Protein 3LQH (pdb70)

Radius of gyration: 19.71 Å; Cα contacts (8 Å, |Δi|>4): 187; chains: 1; bounding box: 66×24×34 Å

Solvent-accessible surface area: 10568 Å² total; per-residue (Å²): 90,52,106,0,36,62,47,105,131,52,27,77,144,56,92,205,126,33,67,24,4,75,0,63,141,51,93,116,98,0,28,6,188,45,32,121,31,63,108,35,34,22,60,6,7,49,78,83,68,130,52,0,49,6,6,1,84,121,33,22,97,175,150,86,5,71,6,67,98,23,2,80,133,31,5,56,102,15,0,102,79,0,2,58,29,0,24,113,29,208,80,4,20,156,40,5,54,145,218,132,14,107,22,0,32,11,0,68,131,46,10,78,129,42,79,1,107,33,0,91,59,0,1,21,7,0,0,76,11,2,10,56,17,42,91,91,35,44,57,125,93,117,53,111,121,21,6,73,138,5,63,50,51,0,25,136,26,1,75,178,21,3,75,66,28,65,3,147,171,16,200,55,33,159

Secondary structure (DSSP, 8-state):
--B-TTT--B-TT--TT--EEE-TTT--EEEGGGSS--HHHHHHHHHSHHHH----TTT--SSS-HHHHHHHHHHHHHHHHHHHHHHT-HHHHHHHT-----SHHHHHHHHHTT----HHHHHHHHHHHHHHHHHHS---HHHHHHHHHHHHHHHHHHHHH-TTS-GGG-TT--

InterPro domains:
  IPR001214 SET domain [PF00856] (3840-3945)
  IPR001214 SET domain [PS50280] (3829-3945)
  IPR001214 SET domain [SM00317] (3829-3951)
  IPR001487 Bromodomain [PS50014] (1703-1748)
  IPR001487 Bromodomain [SM00297] (1633-1767)
  IPR001965 Zinc finger, PHD-type [SM00249] (1433-1480)
  IPR001965 Zinc finger, PHD-type [SM00249] (1481-1531)
  IPR001965 Zinc finger, PHD-type [SM00249] (1568-1625)
  IPR001965 Zinc finger, PHD-type [SM00249] (1932-1978)
  IPR002857 Zinc finger, CXXC-type [PF02008] (1148-1194)
  IPR002857 Zinc finger, CXXC-type [PS51058] (1147-1195)
  IPR003616 Post-SET domain [PS50868] (3953-3969)
  IPR003616 Post-SET domain [SM00508] (3953-3969)
  IPR003888 FY-rich, N-terminal [PF05964] (2019-2074)
  IPR003888 FY-rich, N-terminal [PS51542] (2018-2074)
  IPR003888 FY-rich, N-terminal [SM00541] (20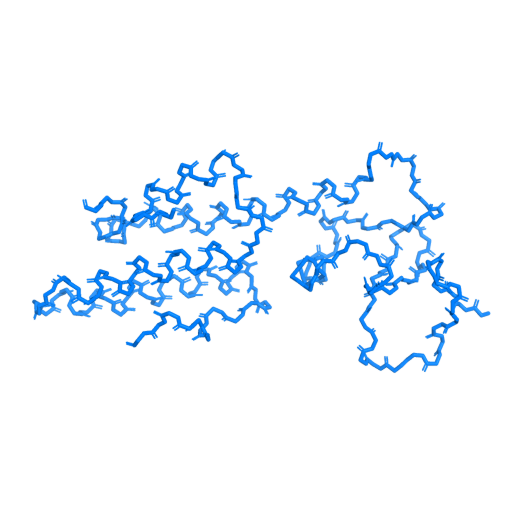30-2073)
  IPR003889 FY-rich, C-terminal [PF05965] (3669-3748)
  IPR003889 FY-rich, C-terminal [PS51543] (3666-3747)
  IPR003889 FY-rich, C-terminal [SM00542] (3668-3753)
  IPR011011 Zinc finger, FYVE/PHD-type [SSF57903] (1467-1537)

Nearest PDB structures (foldseek):
  3lqh-assembly1_A  TM=1.006E+00  e=1.816E-29  Homo sapiens
  3lqi-assembly1_A  TM=9.315E-01  e=4.339E-25  Homo sapiens
  3lqj-assembly2_B  TM=9.263E-01  e=2.824E-24  Homo sapiens
  2rfj-assembly3_C  TM=7.744E-01  e=9.717E-02  Homo sapiens
  8r6n-assembly1_A  TM=5.572E-01  e=1.781E-01  Nakaseomyces glabratus

Structure (mmCIF, N/CA/C/O backbone):
data_3LQH
#
_entry.id   3LQH
#
_cell.length_a   63.219
_cell.length_b   71.879
_cell.length_c   93.867
_cell.angle_alpha   90.00
_cell.angle_beta   90.00
_cell.angle_gamma   90.00
#
_symmetry.space_group_name_H-M   'I 2 2 2'
#
loop_
_entity.id
_entity.type
_entity.pdbx_description
1 polymer 'Histone-lysine N-methyltransferase MLL'
2 non-polymer 'ZINC ION'
3 water water
#
loop_
_atom_site.group_PDB
_atom_site.id
_atom_site.type_symbol
_atom_site.label_atom_id
_atom_site.label_alt_id
_atom_site.label_comp_id
_atom_site.label_asym_id
_atom_site.label_entity_id
_atom_site.label_seq_id
_atom_site.pdbx_PDB_ins_code
_atom_site.Cartn_x
_atom_site.Cartn_y
_atom_site.Cartn_z
_atom_site.occupancy
_atom_site.B_iso_or_equiv
_atom_site.auth_seq_id
_atom_site.auth_comp_id
_atom_site.auth_asym_id
_atom_site.auth_atom_id
_atom_site.pdbx_PDB_model_num
ATOM 1 N N . GLY A 1 2 ? 54.681 27.201 27.842 1.00 35.82 1566 GLY A N 1
ATOM 2 C CA . GLY A 1 2 ? 53.374 27.888 28.041 1.00 35.24 1566 GLY A CA 1
ATOM 3 C C . GLY A 1 2 ? 52.496 27.867 26.803 1.00 34.38 1566 GLY A C 1
ATOM 4 O O . GLY A 1 2 ? 52.944 28.178 25.700 1.00 38.19 1566 GLY A O 1
ATOM 5 N N . ASN A 1 3 ? 51.236 27.493 26.992 1.00 26.81 1567 ASN A N 1
ATOM 6 C CA . ASN A 1 3 ? 50.271 27.431 25.903 1.00 22.75 1567 ASN A CA 1
ATOM 7 C C . ASN A 1 3 ? 49.431 28.708 25.915 1.00 20.28 1567 ASN A C 1
ATOM 8 O O . ASN A 1 3 ? 48.717 28.985 26.881 1.00 18.83 1567 ASN A O 1
ATOM 13 N N . PHE A 1 4 ? 49.521 29.476 24.832 1.00 17.84 1568 PHE A N 1
ATOM 14 C CA . PHE A 1 4 ? 48.812 30.748 24.709 1.00 17.06 1568 PHE A CA 1
ATOM 15 C C . PHE A 1 4 ? 47.779 30.782 23.587 1.00 14.39 1568 PHE A C 1
ATOM 16 O O . PHE A 1 4 ? 47.998 30.224 22.511 1.00 15.99 1568 PHE A O 1
ATOM 24 N N . CYS A 1 5 ? 46.654 31.444 23.841 1.00 11.99 1569 CYS A N 1
ATOM 25 C CA . CYS A 1 5 ? 45.627 31.596 22.814 1.00 12.39 1569 CYS A CA 1
ATOM 26 C C . CYS A 1 5 ? 46.207 32.605 21.822 1.00 13.91 1569 CYS A C 1
ATOM 27 O O . CYS A 1 5 ? 46.592 33.712 22.203 1.00 14.10 1569 CYS A O 1
ATOM 30 N N . PRO A 1 6 ? 46.272 32.243 20.535 1.00 16.71 1570 PRO A N 1
ATOM 31 C CA . PRO A 1 6 ? 46.825 33.156 19.529 1.00 19.72 1570 PRO A CA 1
ATOM 32 C C . PRO A 1 6 ? 46.028 34.424 19.227 1.00 20.61 1570 PRO A C 1
ATOM 33 O O . PRO A 1 6 ? 46.533 35.328 18.561 1.00 20.51 1570 PRO A O 1
ATOM 37 N N . LEU A 1 7 ? 44.835 34.550 19.753 1.00 19.36 1571 LEU A N 1
ATOM 38 C CA . LEU A 1 7 ? 44.057 35.657 19.523 1.00 17.22 1571 LEU A CA 1
ATOM 39 C C . LEU A 1 7 ? 43.910 36.663 20.611 1.00 19.61 1571 LEU A C 1
ATOM 40 O O . LEU A 1 7 ? 43.222 37.566 20.456 1.00 19.62 1571 LEU A O 1
ATOM 45 N N . CYS A 1 8 ? 44.547 36.450 21.697 1.00 17.12 1572 CYS A N 1
ATOM 46 C CA . CYS A 1 8 ? 44.561 37.402 22.804 1.00 17.85 1572 CYS A CA 1
ATOM 47 C C . CYS A 1 8 ? 45.931 37.374 23.479 1.00 18.05 1572 CYS A C 1
ATOM 48 O O . CYS A 1 8 ? 46.233 38.205 24.340 1.00 18.96 1572 CYS A O 1
ATOM 51 N N . ASP A 1 9 ? 46.711 36.439 23.055 1.00 15.98 1573 ASP A N 1
ATOM 52 C CA . ASP A 1 9 ? 47.992 36.211 23.587 1.00 16.42 1573 ASP A CA 1
ATOM 53 C C . ASP A 1 9 ? 48.095 35.897 25.054 1.00 17.55 1573 ASP A C 1
ATOM 54 O O . ASP A 1 9 ? 49.060 36.154 25.623 1.00 18.73 1573 ASP A O 1
ATOM 59 N N . LYS A 1 10 ? 47.035 35.446 25.624 1.00 20.02 1574 LYS A N 1
ATOM 60 C CA . LYS A 1 10 ? 46.970 35.112 27.039 1.00 20.39 1574 LYS A CA 1
ATOM 61 C C . LYS A 1 10 ? 47.181 33.616 27.228 1.00 20.27 1574 LYS A C 1
ATOM 62 O O . LYS A 1 10 ? 46.659 32.806 26.465 1.00 15.14 1574 LYS A O 1
ATOM 68 N N . CYS A 1 11 ? 47.960 33.259 28.243 1.00 21.14 1575 CYS A N 1
ATOM 69 C CA . CYS A 1 11 ? 48.233 31.862 28.555 1.00 21.34 1575 CYS A CA 1
ATOM 70 C C . CYS A 1 11 ? 46.949 31.256 29.110 1.00 20.78 1575 CYS A C 1
ATOM 71 O O . CYS A 1 11 ? 46.281 31.870 29.942 1.00 22.46 1575 CYS A O 1
ATOM 74 N N . TYR A 1 12 ? 46.595 30.062 28.647 1.00 17.32 1576 TYR A N 1
ATOM 75 C CA . TYR A 1 12 ? 45.379 29.421 29.122 1.00 17.74 1576 TYR A CA 1
ATOM 76 C C . TYR A 1 12 ? 45.624 28.191 29.996 1.00 19.14 1576 TYR A C 1
ATOM 77 O O . TYR A 1 12 ? 44.689 27.458 30.315 1.00 19.41 1576 TYR A O 1
ATOM 86 N N . ASP A 1 13 ? 46.876 27.982 30.399 1.00 23.43 1577 ASP A N 1
ATOM 87 C CA . ASP A 1 13 ? 47.226 26.841 31.244 1.00 25.98 1577 ASP A CA 1
ATOM 88 C C . ASP A 1 13 ? 46.430 26.833 32.545 1.00 26.35 1577 ASP A C 1
ATOM 89 O O . ASP A 1 13 ? 46.044 25.771 33.036 1.00 28.33 1577 ASP A O 1
ATOM 94 N N . ASP A 1 14 ? 46.194 28.017 33.102 1.00 27.13 1578 ASP A N 1
ATOM 95 C CA . ASP A 1 14 ? 45.452 28.138 34.353 1.00 27.30 1578 ASP A CA 1
ATOM 96 C C . ASP A 1 14 ? 43.972 28.439 34.161 1.00 27.19 1578 ASP A C 1
ATOM 97 O O . ASP A 1 14 ? 43.270 28.766 35.120 1.00 31.28 1578 ASP A O 1
ATOM 102 N N . ASP A 1 15 ? 43.497 28.335 32.924 1.00 25.94 1579 ASP A N 1
ATOM 103 C CA . ASP A 1 15 ? 42.092 28.586 32.638 1.00 25.50 1579 ASP A CA 1
ATOM 104 C C . ASP A 1 15 ? 41.225 27.538 33.314 1.00 25.27 1579 ASP A C 1
ATOM 105 O O . ASP A 1 15 ? 41.502 26.341 33.231 1.00 26.58 1579 ASP A O 1
ATOM 110 N N . ASP A 1 16 ? 40.175 27.995 33.984 1.00 24.55 1580 ASP A N 1
ATOM 111 C CA . ASP A 1 16 ? 39.272 27.084 34.666 1.00 24.56 1580 ASP A CA 1
ATOM 112 C C . ASP A 1 16 ? 38.355 26.388 33.665 1.00 24.01 1580 ASP A C 1
ATOM 113 O O . ASP A 1 16 ? 38.325 26.733 32.482 1.00 23.22 1580 ASP A O 1
ATOM 118 N N . TYR A 1 17 ? 37.619 25.399 34.156 1.00 20.33 1581 TYR A N 1
ATOM 119 C CA . TYR A 1 17 ? 36.690 24.619 33.344 1.00 20.37 1581 TYR A CA 1
ATOM 120 C C . TYR A 1 17 ? 35.713 25.468 32.526 1.00 20.37 1581 TYR A C 1
ATOM 121 O O . TYR A 1 17 ? 35.398 25.134 31.382 1.00 20.41 1581 TYR A O 1
ATOM 130 N N . GLU A 1 18 ? 35.223 26.549 33.127 1.00 22.27 1582 GLU A N 1
ATOM 131 C CA . GLU A 1 18 ? 34.260 27.441 32.481 1.00 22.75 1582 GLU A CA 1
ATOM 132 C C . GLU A 1 18 ? 34.758 28.143 31.218 1.00 22.60 1582 GLU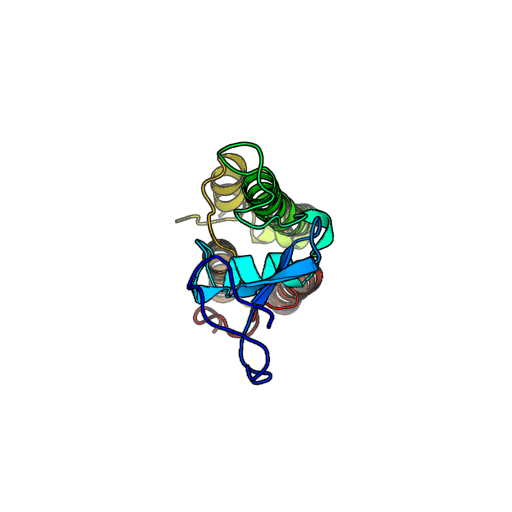 A C 1
ATOM 133 O O . GLU A 1 18 ? 33.959 28.683 30.449 1.00 22.01 1582 GLU A O 1
ATOM 139 N N . SER A 1 19 ? 36.068 28.149 31.004 1.00 21.77 1583 SER A N 1
ATOM 140 C CA . SER A 1 19 ? 36.632 28.809 29.832 1.00 20.89 1583 SER A CA 1
ATOM 141 C C . SER A 1 19 ? 36.338 28.029 28.551 1.00 20.18 1583 SER A C 1
ATOM 142 O O . SER A 1 19 ? 36.978 27.018 28.272 1.00 22.26 1583 SER A O 1
ATOM 145 N N . LYS A 1 20 ? 35.369 28.498 27.772 1.00 22.32 1584 LYS A N 1
ATOM 146 C CA . LYS A 1 20 ? 35.024 27.819 26.528 1.00 22.10 1584 LYS A CA 1
ATOM 147 C C . LYS A 1 20 ? 36.050 28.097 25.433 1.00 21.57 1584 LYS A C 1
ATOM 148 O O . LYS A 1 20 ? 36.344 29.250 25.104 1.00 14.16 1584 LYS A O 1
ATOM 154 N N . MET A 1 21 ? 36.602 27.022 24.883 1.00 13.16 1585 MET A N 1
ATOM 155 C CA . MET A 1 21 ? 37.613 27.124 23.836 1.00 11.92 1585 MET A CA 1
ATOM 156 C C . MET A 1 21 ? 37.393 26.039 22.788 1.00 10.54 1585 MET A C 1
ATOM 157 O O . MET A 1 21 ? 36.607 25.115 22.993 1.00 10.85 1585 MET A O 1
ATOM 162 N N . MET A 1 22 ? 38.072 26.174 21.656 1.00 12.08 1586 MET A N 1
ATOM 163 C CA . MET A 1 22 ? 38.005 25.176 20.597 1.00 10.80 1586 MET A CA 1
ATOM 164 C C . MET A 1 22 ? 39.437 24.886 20.181 1.00 12.05 1586 MET A C 1
ATOM 165 O O . MET A 1 22 ? 40.298 25.775 20.203 1.00 11.82 1586 MET A O 1
ATOM 170 N N . GLN A 1 23 ? 39.688 23.639 19.809 1.00 9.05 1587 GLN A N 1
ATOM 171 C CA . GLN A 1 23 ? 41.022 23.208 19.427 1.00 9.09 1587 GLN A CA 1
ATOM 172 C C . GLN A 1 23 ? 41.287 23.212 17.925 1.00 9.75 1587 GLN A C 1
ATOM 173 O O . GLN A 1 23 ? 40.446 22.805 17.122 1.00 9.82 1587 GLN A O 1
ATOM 179 N N . CYS A 1 24 ? 42.469 23.685 17.554 1.00 10.65 1588 CYS A N 1
ATOM 180 C CA . CYS A 1 24 ? 42.874 23.704 16.155 1.00 11.26 1588 CYS A CA 1
ATOM 181 C C . CYS A 1 24 ? 43.260 22.275 15.788 1.00 12.85 1588 CYS A C 1
ATOM 182 O O . CYS A 1 24 ? 44.093 21.662 16.461 1.00 13.98 1588 CYS A O 1
ATOM 185 N N . GLY A 1 25 ? 42.659 21.756 14.721 1.00 15.44 1589 GLY A N 1
ATOM 186 C CA . GLY A 1 25 ? 42.939 20.397 14.296 1.00 17.06 1589 GLY A CA 1
ATOM 187 C C . GLY A 1 25 ? 44.300 20.179 13.665 1.00 20.03 1589 GLY A C 1
ATOM 188 O O . GLY A 1 25 ? 44.732 19.039 13.499 1.00 20.88 1589 GLY A O 1
ATOM 189 N N . LYS A 1 26 ? 44.987 21.259 13.312 1.00 18.66 1590 LYS A N 1
ATOM 190 C CA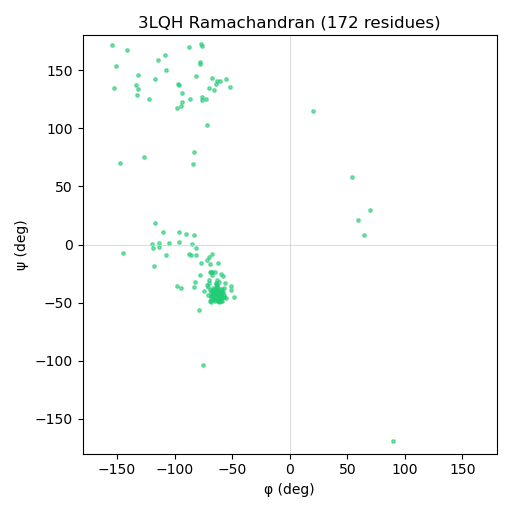 . LYS A 1 26 ? 46.297 21.121 12.699 1.00 19.00 1590 LYS A CA 1
ATOM 191 C C . LYS A 1 26 ? 47.458 21.197 13.685 1.00 18.47 1590 LYS A C 1
ATOM 192 O O . LYS A 1 26 ? 48.443 20.472 13.535 1.00 18.57 1590 LYS A O 1
ATOM 198 N N . CYS A 1 27 ? 47.351 22.058 14.695 1.00 11.93 1591 CYS A N 1
ATOM 199 C CA . CYS A 1 27 ? 48.444 22.199 15.660 1.00 11.66 1591 CYS A CA 1
ATOM 200 C C . CYS A 1 27 ? 48.087 21.870 17.109 1.00 10.30 1591 CYS A C 1
ATOM 201 O O . CYS A 1 27 ? 48.932 21.975 17.998 1.00 10.41 1591 CYS A O 1
ATOM 204 N N . ASP A 1 28 ? 46.839 21.476 17.341 1.00 10.99 1592 ASP A N 1
ATOM 205 C CA . ASP A 1 28 ? 46.354 21.127 18.677 1.00 11.48 1592 ASP A CA 1
ATOM 206 C C . ASP A 1 28 ? 46.319 22.255 19.708 1.00 12.50 1592 ASP A C 1
ATOM 207 O O . ASP A 1 28 ? 46.063 22.002 20.889 1.00 14.48 1592 ASP A O 1
ATOM 212 N N . ARG A 1 29 ? 46.572 23.489 19.280 1.00 15.04 1593 ARG A N 1
ATOM 213 C CA . ARG A 1 29 ? 46.516 24.624 20.201 1.00 15.79 1593 ARG A CA 1
ATOM 214 C C . ARG A 1 29 ? 45.042 24.988 20.418 1.00 14.65 1593 A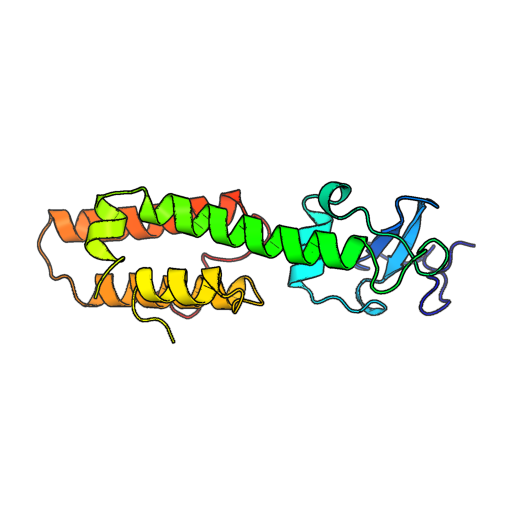RG A C 1
ATOM 215 O O . ARG A 1 29 ? 44.196 24.687 19.577 1.00 8.74 1593 ARG A O 1
ATOM 223 N N . TRP A 1 30 ? 44.742 25.642 21.534 1.00 7.83 1594 TRP A N 1
ATOM 224 C CA . TRP A 1 30 ? 43.368 26.034 21.846 1.00 6.50 1594 TRP A CA 1
ATOM 225 C C . TRP A 1 30 ? 43.144 27.533 21.697 1.00 8.70 1594 TRP A C 1
ATOM 226 O O . TRP A 1 30 ? 44.062 28.332 21.885 1.00 9.85 1594 TRP A O 1
ATOM 237 N N . VAL A 1 31 ? 41.912 27.898 21.349 1.00 9.48 1595 VAL A N 1
ATOM 238 C CA . VAL A 1 31 ? 41.527 29.292 21.139 1.00 9.93 1595 VAL A CA 1
ATOM 239 C C . VAL A 1 31 ? 40.234 29.617 21.888 1.00 10.48 1595 VAL A C 1
ATOM 240 O O . VAL A 1 31 ? 39.271 28.853 21.833 1.00 11.53 1595 VAL A O 1
ATOM 244 N N . HIS A 1 32 ? 40.210 30.739 22.577 1.00 9.89 1596 HIS A N 1
ATOM 245 C CA . HIS A 1 32 ? 39.033 31.157 23.227 1.00 11.54 1596 HIS A CA 1
ATOM 246 C C . HIS A 1 32 ? 37.877 31.469 22.289 1.00 12.86 1596 HIS A C 1
ATOM 247 O O . HIS A 1 32 ? 38.048 32.065 21.387 1.00 14.70 1596 HIS A O 1
ATOM 254 N N . SER A 1 33 ? 36.689 31.025 22.692 1.00 9.35 1597 SER A N 1
ATOM 255 C CA . SER A 1 33 ? 35.541 31.290 21.843 1.00 15.44 1597 SER A CA 1
ATOM 256 C C . SER A 1 33 ? 35.351 32.804 21.768 1.00 14.71 1597 SER A C 1
ATOM 257 O O . SER A 1 33 ? 35.074 33.353 20.704 1.00 17.09 1597 SER A O 1
ATOM 260 N N . LYS A 1 34 ? 35.519 33.466 22.910 1.00 26.43 1598 LYS A N 1
ATOM 261 C CA . LYS A 1 34 ? 35.368 34.917 23.015 1.00 27.21 1598 LYS A CA 1
ATOM 262 C C . LYS A 1 34 ? 36.325 35.712 22.128 1.00 27.02 1598 LYS A C 1
ATOM 263 O O . LYS A 1 34 ? 36.028 36.848 21.755 1.00 27.10 1598 LYS A O 1
ATOM 269 N N . CYS A 1 35 ? 37.468 35.121 21.794 1.00 20.64 1599 CYS A N 1
ATOM 270 C CA . CYS A 1 35 ? 38.460 35.803 20.964 1.00 22.18 1599 CYS A CA 1
ATOM 271 C C . CYS A 1 35 ? 38.229 35.606 19.469 1.00 21.76 1599 CYS A C 1
ATOM 272 O O . CYS A 1 35 ? 38.853 36.273 18.647 1.00 24.63 1599 CYS A O 1
ATOM 275 N N . GLU A 1 36 ? 37.312 34.755 19.120 1.00 15.88 1600 GLU A N 1
ATOM 276 C CA . GLU A 1 36 ? 37.025 34.461 17.783 1.00 12.73 1600 GLU A CA 1
ATOM 277 C C . GLU A 1 36 ? 35.620 35.071 17.304 1.00 13.36 1600 GLU A C 1
ATOM 278 O O . GLU A 1 36 ? 34.847 35.363 18.017 1.00 9.57 1600 GLU A O 1
ATOM 284 N N . ASN A 1 37 ? 35.450 35.145 16.031 1.00 14.01 1601 ASN A N 1
ATOM 285 C CA . ASN A 1 37 ? 34.192 35.618 15.457 1.00 14.98 1601 ASN A CA 1
ATOM 286 C C . ASN A 1 37 ? 33.207 34.522 15.396 1.00 16.86 1601 ASN A C 1
ATOM 287 O O . ASN A 1 37 ? 33.112 33.915 14.420 1.00 20.35 1601 ASN A O 1
ATOM 292 N N . LEU A 1 38 ? 32.584 34.226 16.489 1.00 13.59 1602 LEU A N 1
ATOM 293 C CA . LEU A 1 38 ? 31.714 33.133 16.705 1.00 16.04 1602 LEU A CA 1
ATOM 294 C C . LEU A 1 38 ? 30.661 33.398 17.785 1.00 13.96 1602 LEU A C 1
ATOM 295 O O . LEU A 1 38 ? 30.976 33.828 18.778 1.00 14.05 1602 LEU A O 1
ATOM 300 N N .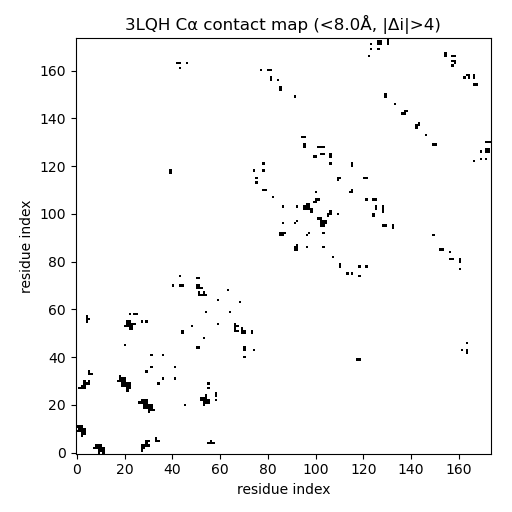 SER A 1 39 ? 29.413 33.056 17.542 1.00 10.43 1603 SER A N 1
ATOM 301 C CA . SER A 1 39 ? 28.343 33.301 18.493 1.00 10.11 1603 SER A CA 1
ATOM 302 C C . SER A 1 39 ? 28.280 32.104 19.427 1.00 9.04 1603 SER A C 1
ATOM 303 O O . SER A 1 39 ? 28.927 31.087 19.177 1.00 9.38 1603 SER A O 1
ATOM 306 N N . ASP A 1 40 ? 27.499 32.223 20.494 1.00 10.65 1604 ASP A N 1
ATOM 307 C CA . ASP A 1 40 ? 27.358 31.116 21.429 1.00 11.62 1604 ASP A CA 1
ATOM 308 C C . ASP A 1 40 ? 26.795 29.903 20.697 1.00 10.90 1604 ASP A C 1
ATOM 309 O O . ASP A 1 40 ? 27.226 28.773 20.927 1.00 8.74 1604 ASP A O 1
ATOM 314 N N . GLU A 1 41 ? 25.859 30.146 19.853 1.00 10.82 1605 GLU A N 1
ATOM 315 C CA . GLU A 1 41 ? 25.242 29.040 19.132 1.00 9.45 1605 GLU A CA 1
ATOM 316 C C . GLU A 1 41 ? 26.270 28.269 18.235 1.00 11.07 1605 GLU A C 1
ATOM 317 O O . GLU A 1 41 ? 26.319 27.183 18.240 1.00 10.26 1605 GLU A O 1
ATOM 323 N N . MET A 1 42 ? 27.011 29.089 17.469 1.00 14.87 1606 MET A N 1
ATOM 324 C CA . MET A 1 42 ? 27.964 28.501 16.546 1.00 15.54 1606 MET A CA 1
ATOM 325 C C . MET A 1 42 ? 29.105 27.699 17.277 1.00 14.64 1606 MET A C 1
ATOM 326 O O . MET A 1 42 ? 29.542 26.751 16.859 1.00 5.12 1606 MET A O 1
ATOM 331 N N . TYR A 1 43 ? 29.473 28.244 18.423 1.00 7.60 1607 TYR A N 1
ATOM 332 C CA . TYR A 1 43 ? 30.409 27.515 19.284 1.00 5.21 1607 TYR A CA 1
ATOM 333 C C . TYR A 1 43 ? 29.873 26.061 19.687 1.00 6.58 1607 TYR A C 1
ATOM 334 O O . TYR A 1 43 ? 30.488 25.177 19.637 1.00 8.01 1607 TYR A O 1
ATOM 343 N N . GLU A 1 44 ? 28.595 26.070 20.061 1.00 8.02 1608 GLU A N 1
ATOM 344 C CA . GLU A 1 44 ? 28.007 24.794 20.465 1.00 10.69 1608 GLU A CA 1
ATOM 345 C C . GLU A 1 44 ? 27.835 23.843 19.283 1.00 9.00 1608 GLU A C 1
ATOM 346 O O . GLU A 1 44 ? 27.948 22.625 19.441 1.00 10.78 1608 GLU A O 1
ATOM 352 N N . ILE A 1 45 ? 27.553 24.394 18.103 1.00 7.86 1609 ILE A N 1
ATOM 353 C CA . ILE A 1 45 ? 27.401 23.570 16.905 1.00 10.42 1609 ILE A CA 1
ATOM 354 C C . ILE A 1 45 ? 28.758 22.948 16.582 1.00 11.19 1609 ILE A C 1
ATOM 355 O O . ILE A 1 45 ? 28.861 21.766 16.247 1.00 11.99 1609 ILE A O 1
ATOM 360 N N . LEU A 1 46 ? 29.802 23.760 16.700 1.00 11.58 1610 LEU A N 1
ATOM 361 C CA . LEU A 1 46 ? 31.160 23.313 16.438 1.00 12.85 1610 LEU A CA 1
ATOM 362 C C . LEU A 1 46 ? 31.579 22.268 17.468 1.00 13.08 1610 LEU A C 1
ATOM 363 O O . LEU A 1 46 ? 32.110 21.212 17.117 1.00 15.09 1610 LEU A O 1
ATOM 368 N N . SER A 1 47 ? 31.315 22.553 18.740 1.00 12.13 1611 SER A N 1
ATOM 369 C CA . SER A 1 47 ? 31.695 21.653 19.823 1.00 13.39 1611 SER A CA 1
ATOM 370 C C . SER A 1 47 ? 30.931 20.332 19.839 1.00 16.32 1611 SER A C 1
ATOM 371 O O . SER A 1 47 ? 31.436 19.332 20.352 1.00 17.15 1611 SER A O 1
ATOM 374 N N . ASN A 1 48 ? 29.720 20.326 19.286 1.00 14.69 1612 ASN A N 1
ATOM 375 C CA . ASN A 1 48 ? 28.911 19.110 19.245 1.00 17.82 1612 ASN A CA 1
ATOM 376 C C . ASN A 1 48 ? 29.483 18.099 18.247 1.00 19.19 1612 ASN A C 1
ATOM 377 O O . ASN A 1 48 ? 29.415 16.890 18.468 1.00 23.41 1612 ASN A O 1
ATOM 382 N N . LEU A 1 49 ? 30.041 18.599 17.148 1.00 18.75 1613 LEU A N 1
ATOM 383 C CA . LEU A 1 49 ? 30.622 17.738 16.120 1.00 19.01 1613 LEU A CA 1
ATOM 384 C C . LEU A 1 49 ? 31.801 18.465 15.476 1.00 18.88 1613 LEU A C 1
ATOM 385 O O . LEU A 1 49 ? 31.741 18.877 14.320 1.00 15.76 1613 LEU A O 1
ATOM 390 N N . PRO A 1 50 ? 32.900 18.620 16.226 1.00 22.56 1614 PRO A N 1
ATOM 391 C CA . PRO A 1 50 ? 34.118 19.301 15.774 1.00 22.78 1614 PRO A CA 1
ATOM 392 C C . PRO A 1 50 ? 34.738 18.876 14.443 1.00 23.04 1614 PRO A C 1
ATOM 393 O O . PRO A 1 50 ? 35.201 19.727 13.683 1.00 21.52 1614 PRO A O 1
ATOM 397 N N . GLU A 1 51 ? 34.657 17.617 14.162 1.00 25.22 1615 GLU A N 1
ATOM 398 C CA . GLU A 1 51 ? 35.271 17.154 12.894 1.00 25.67 1615 GLU A CA 1
ATOM 399 C C . GLU A 1 51 ? 34.633 17.564 11.676 1.00 25.71 1615 GLU A C 1
ATOM 400 O O . GLU A 1 51 ? 35.231 17.602 10.701 1.00 31.35 1615 GLU A O 1
ATOM 406 N N . SER A 1 52 ? 33.390 18.009 11.780 1.00 26.20 1616 SER A N 1
ATOM 407 C CA . SER A 1 52 ? 32.619 18.478 10.633 1.00 26.10 1616 SER A CA 1
ATOM 408 C C . SER A 1 52 ? 33.040 19.884 10.218 1.00 25.99 1616 SER A C 1
ATOM 409 O O . SER A 1 52 ? 32.889 20.269 9.059 1.00 31.29 1616 SER A O 1
ATOM 412 N N . VAL A 1 53 ? 33.565 20.644 11.175 1.00 19.93 1617 VAL A N 1
ATOM 413 C CA . VAL A 1 53 ? 34.007 22.014 10.924 1.00 18.19 1617 VAL A CA 1
ATOM 414 C C . VAL A 1 53 ? 35.515 22.078 10.681 1.00 18.44 1617 VAL A C 1
ATOM 415 O O . VAL A 1 53 ? 35.985 22.871 9.863 1.00 15.57 1617 VAL A O 1
ATOM 419 N N . ALA A 1 54 ? 36.262 21.238 11.392 1.00 19.58 1618 ALA A N 1
ATOM 420 C CA . ALA A 1 54 ? 37.717 21.198 11.270 1.00 20.04 1618 ALA A CA 1
ATOM 421 C C . ALA A 1 54 ? 38.305 22.586 11.499 1.00 18.96 1618 ALA A C 1
ATOM 422 O O . ALA A 1 54 ? 38.995 23.137 10.638 1.00 20.60 1618 ALA A O 1
ATOM 424 N N . TYR A 1 55 ? 38.025 23.149 12.670 1.00 16.12 1619 TYR A N 1
ATOM 425 C CA . TYR A 1 55 ? 38.525 24.471 13.019 1.00 13.94 1619 TYR A CA 1
ATOM 426 C C . TYR A 1 55 ? 40.045 24.533 12.895 1.00 13.89 1619 TYR A C 1
ATOM 427 O O . TYR A 1 55 ? 40.749 23.567 13.205 1.00 13.70 1619 TYR A O 1
ATOM 436 N N . THR A 1 56 ? 40.540 25.671 12.423 1.00 9.77 1620 THR A N 1
ATOM 437 C CA . THR A 1 56 ? 41.972 25.896 12.299 1.00 11.81 1620 THR A CA 1
ATOM 438 C C . THR A 1 56 ? 42.247 27.275 12.871 1.00 12.36 1620 THR A C 1
ATOM 439 O O . THR A 1 56 ? 41.489 28.212 12.619 1.00 11.60 1620 THR A O 1
ATOM 443 N N . CYS A 1 57 ? 43.320 27.404 13.647 1.00 11.15 1621 CYS A N 1
ATOM 444 C CA . CYS A 1 57 ? 43.654 28.690 14.247 1.00 10.17 1621 CYS A CA 1
ATOM 445 C C . CYS A 1 57 ? 44.284 29.628 13.225 1.00 11.55 1621 CYS A C 1
ATOM 446 O O . CYS A 1 57 ? 44.583 29.230 12.097 1.00 12.74 1621 CYS A O 1
ATOM 449 N N . VAL A 1 58 ? 44.487 30.875 13.629 1.00 13.47 1622 VAL A N 1
ATOM 450 C CA . VAL A 1 58 ? 45.062 31.876 12.741 1.00 16.16 1622 VAL A CA 1
ATOM 451 C C . VAL A 1 58 ? 46.415 31.472 12.155 1.00 17.15 1622 VAL A C 1
ATOM 452 O O . VAL A 1 58 ? 46.728 31.820 11.017 1.00 19.94 1622 VAL A O 1
ATOM 456 N N . ASN A 1 59 ? 47.212 30.734 12.921 1.00 19.46 1623 ASN A N 1
ATOM 457 C CA . ASN A 1 59 ? 48.531 30.309 12.455 1.00 21.62 1623 ASN A CA 1
ATOM 458 C C . ASN A 1 59 ? 48.493 29.145 11.471 1.00 22.42 1623 ASN A C 1
ATOM 459 O O . ASN A 1 59 ? 49.475 28.882 10.776 1.00 26.65 1623 ASN A O 1
ATOM 464 N N . CYS A 1 60 ? 47.362 28.454 11.404 1.00 15.82 1624 CYS A N 1
ATOM 465 C CA . CYS A 1 60 ? 47.234 27.310 10.517 1.00 16.40 1624 CYS A CA 1
ATOM 466 C C . CYS A 1 60 ? 46.235 27.532 9.391 1.00 17.82 1624 CYS A C 1
ATOM 467 O O . CYS A 1 60 ? 46.056 26.665 8.533 1.00 20.61 1624 CYS A O 1
ATOM 470 N N . THR A 1 61 ? 45.679 28.676 9.359 1.00 20.43 1625 THR A N 1
ATOM 471 C CA . THR A 1 61 ? 44.703 28.983 8.338 1.00 21.96 1625 THR A CA 1
ATOM 472 C C . THR A 1 61 ? 45.372 29.657 7.142 1.00 22.47 1625 THR A C 1
ATOM 473 O O . THR A 1 61 ? 45.854 30.627 7.196 1.00 24.33 1625 THR A O 1
ATOM 477 N N . GLU A 1 62 ? 45.138 28.984 6.107 1.00 27.94 1626 GLU A N 1
ATOM 478 C CA . GLU A 1 62 ? 45.600 29.120 4.776 1.00 28.32 1626 GLU A CA 1
ATOM 479 C C . GLU A 1 62 ? 44.873 30.262 3.899 1.00 28.08 1626 GLU A C 1
ATOM 480 O O . GLU A 1 62 ? 45.415 31.114 3.420 1.00 28.08 1626 GLU A O 1
ATOM 486 N N . ARG A 1 63 ? 43.624 30.137 3.829 1.00 26.54 1627 ARG A N 1
ATOM 487 C CA . ARG A 1 63 ? 42.844 30.901 2.941 1.00 26.88 1627 ARG A CA 1
ATOM 488 C C . ARG A 1 63 ? 41.923 31.840 3.730 1.00 26.63 1627 ARG A C 1
ATOM 489 O O . ARG A 1 63 ? 41.588 31.570 4.743 1.00 29.86 1627 ARG A O 1
ATOM 497 N N . HIS A 1 64 ? 41.454 32.898 3.118 1.00 23.18 1628 HIS A N 1
ATOM 498 C CA . HIS A 1 64 ? 40.410 33.660 3.640 1.00 23.46 1628 HIS A CA 1
ATOM 499 C C . HIS A 1 64 ? 39.378 33.944 2.612 1.00 24.37 1628 HIS A C 1
ATOM 500 O O . HIS A 1 64 ? 39.697 34.313 1.491 1.00 30.80 1628 HIS A O 1
ATOM 507 N N . PRO A 1 65 ? 38.141 33.659 2.938 1.00 33.97 1629 PRO A N 1
ATOM 508 C CA . PRO A 1 65 ? 37.747 33.305 4.299 1.00 33.24 1629 PRO A CA 1
ATOM 509 C C . PRO A 1 65 ? 38.107 31.858 4.614 1.00 31.70 1629 PRO A C 1
ATOM 510 O O . PRO A 1 65 ? 38.199 31.030 3.836 1.00 30.98 1629 PRO A O 1
ATOM 514 N N . ALA A 1 66 ? 38.267 31.593 5.868 1.00 26.02 1630 ALA A N 1
ATOM 515 C CA . ALA A 1 66 ? 38.654 30.322 6.301 1.00 23.52 1630 ALA A CA 1
ATOM 516 C C . ALA A 1 66 ? 37.781 29.169 5.995 1.00 21.81 1630 ALA A C 1
ATOM 517 O O . ALA A 1 66 ? 36.635 29.237 6.171 1.00 20.75 1630 ALA A O 1
ATOM 519 N N . GLU A 1 67 ? 38.387 28.039 5.661 1.00 24.17 1631 GLU A N 1
ATOM 520 C CA . GLU A 1 67 ? 37.610 26.855 5.308 1.00 24.34 1631 GLU A CA 1
ATOM 521 C C . GLU A 1 67 ? 36.669 26.398 6.421 1.00 23.99 1631 GLU A C 1
ATOM 522 O O . GLU A 1 67 ? 35.545 25.971 6.151 1.00 22.85 1631 GLU A O 1
ATOM 528 N N . TRP A 1 68 ? 37.121 26.482 7.668 1.00 15.99 1632 TRP A N 1
ATOM 529 C CA . TRP A 1 68 ? 36.286 26.045 8.780 1.00 14.11 1632 TRP A CA 1
ATOM 530 C C . TRP A 1 68 ? 35.026 26.887 8.925 1.00 14.97 1632 TRP A C 1
ATOM 531 O O . TRP A 1 68 ? 33.978 26.368 9.301 1.00 14.46 1632 TRP A O 1
ATOM 542 N N . ARG A 1 69 ? 35.094 28.167 8.614 1.00 17.92 1633 ARG A N 1
ATOM 543 C CA . ARG A 1 69 ? 33.994 29.057 8.691 1.00 18.59 1633 ARG A CA 1
ATOM 544 C C . ARG A 1 69 ? 32.892 28.709 7.668 1.00 18.30 1633 ARG A C 1
ATOM 545 O O . ARG A 1 69 ? 31.794 28.615 7.935 1.00 14.71 1633 ARG A O 1
ATOM 553 N N . LEU A 1 70 ? 33.369 28.372 6.497 1.00 18.74 1634 LEU A N 1
ATOM 554 C CA . LEU A 1 70 ? 32.462 27.969 5.429 1.00 20.78 1634 LEU A CA 1
ATOM 555 C C . LEU A 1 70 ? 31.806 26.643 5.796 1.00 18.35 1634 LEU A C 1
ATOM 556 O O . LEU A 1 70 ? 30.615 26.438 5.555 1.00 20.26 1634 LEU A O 1
ATOM 561 N N . ALA A 1 71 ? 32.589 25.751 6.391 1.00 18.81 1635 ALA A N 1
ATOM 562 C CA . ALA A 1 71 ? 32.101 24.436 6.791 1.00 16.28 1635 ALA A CA 1
ATOM 563 C C . ALA A 1 71 ? 31.046 24.531 7.886 1.00 15.16 1635 ALA A C 1
ATOM 564 O O . ALA A 1 71 ? 30.047 23.811 7.863 1.00 16.82 1635 ALA A O 1
ATOM 566 N N . LEU A 1 72 ? 31.276 25.418 8.847 1.00 14.73 1636 LEU A N 1
ATOM 567 C CA . LEU A 1 72 ? 30.348 25.604 9.959 1.00 14.13 1636 LEU A CA 1
ATOM 568 C C . LEU A 1 72 ? 29.037 26.244 9.499 1.00 15.48 1636 LEU A C 1
ATOM 569 O O . LEU A 1 72 ? 27.957 25.858 9.950 1.00 13.99 1636 LEU A O 1
ATOM 574 N N . GLU A 1 73 ? 29.142 27.189 8.590 1.00 15.12 1637 GLU A N 1
ATOM 575 C CA . GLU A 1 73 ? 27.964 27.861 8.021 1.00 16.70 1637 GLU A CA 1
ATOM 576 C C . GLU A 1 73 ? 27.133 26.832 7.269 1.00 17.69 1637 GLU A C 1
ATOM 577 O O . GLU A 1 73 ? 25.941 26.799 7.335 1.00 17.56 1637 GLU A O 1
ATOM 583 N N . LYS A 1 74 ? 27.819 26.002 6.589 1.00 19.73 1638 LYS A N 1
ATOM 584 C CA . LYS A 1 74 ? 27.156 24.975 5.797 1.00 20.30 1638 LYS A CA 1
ATOM 585 C C . LYS A 1 74 ? 26.473 23.962 6.710 1.00 20.05 1638 LYS A C 1
ATOM 586 O O . LYS A 1 74 ? 25.343 23.538 6.453 1.00 14.77 1638 LYS A O 1
ATOM 592 N N . GLU A 1 75 ? 27.148 23.598 7.758 1.00 18.79 1639 GLU A N 1
ATOM 593 C CA . GLU A 1 75 ? 26.580 22.670 8.685 1.00 18.87 1639 GLU A CA 1
ATOM 594 C C . GLU A 1 75 ? 25.238 23.160 9.294 1.00 18.10 1639 GLU A C 1
ATOM 595 O O . GLU A 1 75 ? 24.387 22.416 9.477 1.00 11.65 1639 GLU A O 1
ATOM 601 N N . LEU A 1 76 ? 25.220 24.421 9.604 1.00 12.29 1640 LEU A N 1
ATOM 602 C CA . LEU A 1 76 ? 24.009 25.022 10.158 1.00 11.01 1640 LEU A CA 1
ATOM 603 C C . LEU A 1 76 ? 22.864 24.870 9.161 1.00 10.61 1640 LEU A C 1
ATOM 604 O O . LEU A 1 76 ? 21.768 24.442 9.526 1.00 11.06 1640 LEU A O 1
ATOM 609 N N . GLN A 1 77 ? 23.122 25.214 7.901 1.00 9.04 1641 GLN A N 1
ATOM 610 C CA . GLN A 1 77 ? 22.087 25.111 6.871 1.00 11.41 1641 GLN A CA 1
ATOM 611 C C . GLN A 1 77 ? 21.585 23.682 6.660 1.00 11.30 1641 GLN A C 1
ATOM 612 O O . GLN A 1 77 ? 20.384 23.455 6.518 1.00 12.34 1641 GLN A O 1
ATOM 618 N N . ILE A 1 78 ? 22.501 22.723 6.631 1.00 11.84 1642 ILE A N 1
ATOM 619 C CA . ILE A 1 78 ? 22.122 21.324 6.442 1.00 13.82 1642 ILE A CA 1
ATOM 620 C C . ILE A 1 78 ? 21.294 20.831 7.628 1.00 13.31 1642 ILE A C 1
ATOM 621 O O . ILE A 1 78 ? 20.332 20.079 7.460 1.00 11.80 1642 ILE A O 1
ATOM 626 N N . SER A 1 79 ? 21.675 21.263 8.825 1.00 12.08 1643 SER A N 1
ATOM 627 C CA . SER A 1 79 ? 20.967 20.872 10.040 1.00 12.02 1643 SER A CA 1
ATOM 628 C C . SER A 1 79 ? 19.552 21.441 10.077 1.00 10.59 1643 SER A C 1
ATOM 629 O O . SER A 1 79 ? 18.603 20.734 10.419 1.00 12.26 1643 SER A O 1
ATOM 632 N N . LEU A 1 80 ? 19.405 22.714 9.724 1.00 10.34 1644 LEU A N 1
ATOM 633 C CA . LEU A 1 80 ? 18.086 23.334 9.705 1.00 9.48 1644 LEU A CA 1
ATOM 634 C C . LEU A 1 80 ? 17.215 22.585 8.700 1.00 11.02 1644 LEU A C 1
ATOM 635 O O . LEU A 1 80 ? 16.063 22.255 8.985 1.00 10.70 1644 LEU A O 1
ATOM 640 N N . LYS A 1 81 ? 17.788 22.291 7.578 1.00 17.16 1645 LYS A N 1
ATOM 641 C CA . LYS A 1 81 ? 17.040 21.594 6.539 1.00 17.93 1645 LYS A CA 1
ATOM 642 C C . LYS A 1 81 ? 16.621 20.186 6.995 1.00 17.60 1645 LYS A C 1
ATOM 643 O O . LYS A 1 81 ? 15.665 19.729 6.643 1.00 12.82 1645 LYS A O 1
ATOM 649 N N . GLN A 1 82 ? 17.452 19.540 7.716 1.00 13.59 1646 GLN A 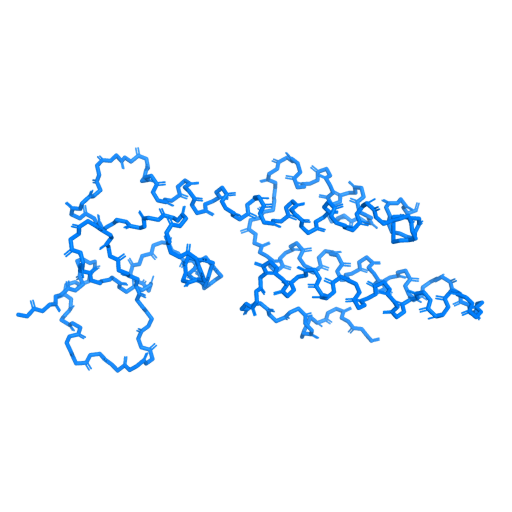N 1
ATOM 650 C CA . GLN A 1 82 ? 17.124 18.198 8.194 1.00 15.71 1646 GLN A CA 1
ATOM 651 C C . GLN A 1 82 ? 15.869 18.233 9.063 1.00 14.19 1646 GLN A C 1
ATOM 652 O O . GLN A 1 82 ? 15.003 17.360 8.965 1.00 15.17 1646 GLN A O 1
ATOM 658 N N . VAL A 1 83 ? 15.764 19.248 9.912 1.00 11.54 1647 VAL A N 1
ATOM 659 C CA . VAL A 1 83 ? 14.599 19.374 10.780 1.00 11.52 1647 VAL A CA 1
ATOM 660 C C . VAL A 1 83 ? 13.342 19.695 9.973 1.00 12.72 1647 VAL A C 1
ATOM 661 O O . VAL A 1 83 ? 12.311 19.048 10.135 1.00 15.29 1647 VAL A O 1
ATOM 665 N N . LEU A 1 84 ? 13.427 20.691 9.097 1.00 11.81 1648 LEU A N 1
ATOM 666 C CA . LEU A 1 84 ? 12.264 21.068 8.301 1.00 13.42 1648 LEU A CA 1
ATOM 667 C C . LEU A 1 84 ? 11.798 19.924 7.406 1.00 14.56 1648 LEU A C 1
ATOM 668 O O . LEU A 1 84 ? 10.598 19.676 7.284 1.00 15.72 1648 LEU A O 1
ATOM 673 N N . THR A 1 85 ? 12.744 19.227 6.784 1.00 15.72 1649 THR A N 1
ATOM 674 C CA . THR A 1 85 ? 12.398 18.113 5.908 1.00 16.15 1649 THR A CA 1
ATOM 675 C C . THR A 1 85 ? 11.632 17.038 6.673 1.00 17.85 1649 THR A C 1
ATOM 676 O O . THR A 1 85 ? 10.654 16.488 6.170 1.00 18.77 1649 THR A O 1
ATOM 680 N N . ALA A 1 86 ? 12.072 16.750 7.893 1.00 18.47 1650 ALA A N 1
ATOM 681 C CA . ALA A 1 86 ? 11.412 15.743 8.715 1.00 20.11 1650 ALA A CA 1
ATOM 682 C C . ALA A 1 86 ? 9.975 16.146 9.018 1.00 20.69 1650 ALA A C 1
ATOM 683 O O . ALA A 1 86 ? 9.075 15.301 9.018 1.00 21.57 1650 ALA A O 1
ATOM 685 N N . LEU A 1 87 ? 9.754 17.434 9.275 1.00 14.50 1651 LEU A N 1
ATOM 686 C CA . LEU A 1 87 ? 8.413 17.915 9.586 1.00 13.35 1651 LEU A CA 1
ATOM 687 C C . LEU A 1 87 ? 7.515 17.830 8.361 1.00 15.38 1651 LEU A C 1
ATOM 688 O O . LEU A 1 87 ? 6.376 17.376 8.447 1.00 16.67 1651 LEU A O 1
ATOM 693 N N . LEU A 1 88 ? 8.037 18.274 7.223 1.00 16.97 1652 LEU A N 1
ATOM 694 C CA . LEU A 1 88 ? 7.272 18.266 5.983 1.00 18.57 1652 LEU A CA 1
ATOM 695 C C . LEU A 1 88 ? 6.990 16.865 5.465 1.00 19.62 1652 LEU A C 1
ATOM 696 O O . LEU A 1 88 ? 6.027 16.661 4.726 1.00 22.81 1652 LEU A O 1
ATOM 701 N N . ASN A 1 89 ? 7.790 15.946 5.842 1.00 20.63 1653 ASN A N 1
ATOM 702 C CA . ASN A 1 89 ? 7.578 14.579 5.415 1.00 23.34 1653 ASN A CA 1
ATOM 703 C C . ASN A 1 89 ? 6.548 13.857 6.226 1.00 23.39 1653 ASN A C 1
ATOM 704 O O . ASN A 1 89 ? 6.183 12.848 5.872 1.00 22.30 1653 ASN A O 1
ATOM 709 N N . SER A 1 90 ? 6.025 14.491 7.233 1.00 22.68 1654 SER A N 1
ATOM 710 C CA . SER A 1 90 ? 4.926 13.954 8.031 1.00 22.99 1654 SER A CA 1
ATOM 711 C C . SER A 1 90 ? 3.617 14.497 7.485 1.00 22.92 1654 SER A C 1
ATOM 712 O O . SER A 1 90 ? 3.382 15.705 7.505 1.00 22.43 1654 SER A O 1
ATOM 715 N N . ARG A 1 91 ? 2.709 13.593 7.019 1.00 25.16 1655 ARG A N 1
ATOM 716 C CA . ARG A 1 91 ? 1.489 14.061 6.505 1.00 25.39 1655 ARG A CA 1
ATOM 717 C C . ARG A 1 91 ? 0.701 14.841 7.467 1.00 24.93 1655 ARG A C 1
ATOM 718 O O . ARG A 1 91 ? 0.173 15.685 7.121 1.00 25.92 1655 ARG A O 1
ATOM 726 N N . THR A 1 92 ? 0.529 14.348 8.644 1.00 20.55 1656 THR A N 1
ATOM 727 C CA . THR A 1 92 ? -0.274 15.040 9.644 1.00 22.08 1656 THR A CA 1
ATOM 728 C C . THR A 1 92 ? 0.301 16.395 10.039 1.00 20.03 1656 THR A C 1
ATOM 729 O O . THR A 1 92 ? -0.435 17.377 10.167 1.00 19.81 1656 THR A O 1
ATOM 733 N N . THR A 1 93 ? 1.612 16.447 10.243 1.00 18.90 1657 THR A N 1
ATOM 734 C CA . THR A 1 93 ? 2.264 17.698 10.606 1.00 17.21 1657 THR A CA 1
ATOM 735 C C . THR A 1 93 ? 2.142 18.669 9.433 1.00 16.77 1657 THR A C 1
ATOM 736 O O . THR A 1 93 ? 1.784 19.830 9.611 1.00 15.74 1657 THR A O 1
ATOM 740 N N . SER A 1 94 ? 2.432 18.182 8.231 1.00 17.80 1658 SER A N 1
ATOM 741 C CA . SER A 1 94 ? 2.354 19.018 7.037 1.00 19.39 1658 SER A CA 1
ATOM 742 C C . SER A 1 94 ? 0.928 19.515 6.827 1.00 19.01 1658 SER A C 1
ATOM 743 O O . SER A 1 94 ? 0.701 20.702 6.599 1.00 18.75 1658 SER A O 1
ATOM 746 N N . HIS A 1 95 ? -0.047 18.619 6.921 1.00 24.59 1659 HIS A N 1
ATOM 747 C CA . HIS A 1 95 ? -1.461 18.971 6.853 1.00 24.94 1659 HIS A CA 1
ATOM 748 C C . HIS A 1 95 ? -1.882 20.109 7.724 1.00 24.74 1659 HIS A C 1
ATOM 749 O O . HIS A 1 95 ? -2.524 20.975 7.397 1.00 24.28 1659 HIS A O 1
ATOM 756 N N . LEU A 1 96 ? -1.390 20.022 8.915 1.00 20.73 1660 LEU A N 1
ATOM 757 C CA . LEU A 1 96 ? -1.738 21.027 9.910 1.00 19.11 1660 LEU A CA 1
ATOM 758 C C . LEU A 1 96 ? -0.920 22.314 9.841 1.00 19.70 1660 LEU A C 1
ATOM 759 O O . LEU A 1 96 ? -1.440 23.395 10.122 1.00 19.55 1660 LEU A O 1
ATOM 764 N N . LEU A 1 97 ? 0.346 22.210 9.444 1.00 18.68 1661 LEU A N 1
ATOM 765 C CA . LEU A 1 97 ? 1.216 23.384 9.434 1.00 18.96 1661 LEU A CA 1
ATOM 766 C C . LEU A 1 97 ? 1.833 23.918 8.135 1.00 18.01 1661 LEU A C 1
ATOM 767 O O . LEU A 1 97 ? 2.271 25.066 8.110 1.00 19.07 1661 LEU A O 1
ATOM 772 N N . ARG A 1 98 ? 1.893 23.125 7.070 1.00 20.55 1662 ARG A N 1
ATOM 773 C CA . ARG A 1 98 ? 2.541 23.622 5.854 1.00 20.22 1662 ARG A CA 1
ATOM 774 C C . ARG A 1 98 ? 1.906 24.849 5.210 1.00 22.73 1662 ARG A C 1
ATOM 775 O O . ARG A 1 98 ? 2.611 25.799 4.863 1.00 20.08 1662 ARG A O 1
ATOM 783 N N . TYR A 1 99 ? 0.584 24.837 5.058 1.00 24.01 1663 TYR A N 1
ATOM 784 C CA . TYR A 1 99 ? -0.123 25.955 4.441 1.00 27.00 1663 TYR A CA 1
ATOM 785 C C . TYR A 1 99 ? -1.188 26.525 5.380 1.00 28.64 1663 TYR A C 1
ATOM 786 O O . TYR A 1 99 ? -2.084 25.809 5.821 1.00 29.79 1663 TYR A O 1
ATOM 795 N N . ARG A 1 100 ? -1.141 27.780 5.652 1.00 30.92 1664 ARG A N 1
ATOM 796 C CA . ARG A 1 100 ? -2.082 28.504 6.510 1.00 31.13 1664 ARG A CA 1
ATOM 797 C C . ARG A 1 100 ? -3.411 28.759 5.875 1.00 31.10 1664 ARG A C 1
ATOM 798 O O . ARG A 1 100 ? -3.533 28.540 4.759 1.00 31.19 1664 ARG A O 1
ATOM 806 N N . GLN A 1 103 ? 8.271 37.508 8.444 1.00 29.94 1704 GLN A N 1
ATOM 807 C CA . GLN A 1 103 ? 7.884 36.434 9.328 1.00 30.13 1704 GLN A CA 1
ATOM 808 C C . GLN A 1 103 ? 7.024 35.374 8.751 1.00 30.20 1704 GLN A C 1
ATOM 809 O O . GLN A 1 103 ? 5.950 35.595 8.491 1.00 38.02 1704 GLN A O 1
ATOM 815 N N . PRO A 1 104 ? 7.473 34.154 8.640 1.00 28.42 1705 PRO A N 1
ATOM 816 C CA . PRO A 1 104 ? 6.716 33.121 8.044 1.00 26.16 1705 PRO A CA 1
ATOM 817 C C . PRO A 1 104 ? 5.521 32.731 8.817 1.00 26.02 1705 PRO A C 1
ATOM 818 O O . PRO A 1 104 ? 5.531 32.736 9.933 1.00 25.04 1705 PRO A O 1
ATOM 822 N N . LEU A 1 105 ? 4.495 32.432 8.117 1.00 26.46 1706 LEU A N 1
ATOM 823 C CA . LEU A 1 105 ? 3.254 32.106 8.741 1.00 26.65 1706 LEU A CA 1
ATOM 824 C C . LEU A 1 105 ? 2.847 30.622 8.683 1.00 26.26 1706 LEU A C 1
ATOM 825 O O . LEU A 1 105 ? 1.970 30.278 9.287 1.00 27.09 1706 LEU A O 1
ATOM 830 N N . ASP A 1 106 ? 3.568 29.840 7.932 1.00 18.37 1707 ASP A N 1
ATOM 831 C CA . ASP A 1 106 ? 3.464 28.507 7.805 1.00 18.47 1707 ASP A CA 1
ATOM 832 C C . ASP A 1 106 ? 4.759 27.920 7.396 1.00 17.01 1707 ASP A C 1
ATOM 833 O O . ASP A 1 106 ? 5.575 28.587 7.108 1.00 17.03 1707 ASP A O 1
ATOM 838 N N . LEU A 1 107 ? 4.825 26.618 7.412 1.00 17.13 1708 LEU A N 1
ATOM 839 C CA . LEU A 1 107 ? 5.957 25.920 7.089 1.00 17.56 1708 LEU A CA 1
ATOM 840 C C . LEU A 1 107 ? 6.442 26.139 5.629 1.00 19.29 1708 LEU A C 1
ATOM 841 O O . LEU A 1 107 ? 7.550 26.036 5.372 1.00 17.83 1708 LEU A O 1
ATOM 846 N N . GLU A 1 108 ? 5.512 26.350 4.731 1.00 20.27 1709 GLU A N 1
ATOM 847 C CA . GLU A 1 108 ? 5.930 26.768 3.447 1.00 19.72 1709 GLU A CA 1
ATOM 848 C C . GLU A 1 108 ? 6.677 28.068 3.472 1.00 19.51 1709 GLU A C 1
ATOM 849 O O . GLU A 1 108 ? 7.587 28.197 2.772 1.00 20.04 1709 GLU A O 1
ATOM 855 N N . GLY A 1 109 ? 6.257 28.977 4.297 1.00 16.63 1710 GLY A N 1
ATOM 856 C CA . GLY A 1 109 ? 6.968 30.237 4.418 1.00 17.76 1710 GLY A CA 1
ATOM 857 C C . GLY A 1 109 ? 8.357 30.006 4.979 1.00 17.61 1710 GLY A C 1
ATOM 858 O O . GLY A 1 109 ? 9.320 30.649 4.561 1.00 15.60 1710 GLY A O 1
ATOM 859 N N . VAL A 1 110 ? 8.464 29.083 5.932 1.00 15.86 1711 VAL A N 1
ATOM 860 C CA . VAL A 1 110 ? 9.755 28.764 6.529 1.00 15.31 1711 VAL A CA 1
ATOM 861 C C . VAL A 1 110 ? 10.645 28.123 5.471 1.00 14.67 1711 VAL A C 1
ATOM 862 O O . VAL A 1 110 ? 11.837 28.413 5.391 1.00 16.55 1711 VAL A O 1
ATOM 866 N N . LYS A 1 111 ? 10.057 27.250 4.656 1.00 14.34 1712 LYS A N 1
ATOM 867 C CA . LYS A 1 111 ? 10.808 26.572 3.605 1.00 14.21 1712 LYS A CA 1
ATOM 868 C C . LYS A 1 111 ? 11.397 27.568 2.611 1.00 14.15 1712 LYS A C 1
ATOM 869 O O . LYS A 1 111 ? 12.572 27.475 2.258 1.00 14.27 1712 LYS A O 1
ATOM 875 N N . ARG A 1 112 ? 10.586 28.520 2.160 1.00 19.63 1713 ARG A N 1
ATOM 876 C CA . ARG A 1 112 ? 11.070 29.517 1.211 1.00 20.14 1713 ARG A CA 1
ATOM 877 C C . ARG A 1 112 ? 12.171 30.371 1.822 1.00 19.67 1713 ARG A C 1
ATOM 878 O O . ARG A 1 112 ? 13.169 30.674 1.167 1.00 14.86 1713 ARG A O 1
ATOM 886 N N . LYS A 1 113 ? 11.992 30.756 3.081 1.00 13.80 1714 LYS A N 1
ATOM 887 C CA . LYS A 1 113 ? 12.982 31.575 3.771 1.00 14.24 1714 LYS A CA 1
ATOM 888 C C . LYS A 1 113 ? 14.284 30.798 3.942 1.00 14.60 1714 LYS A C 1
ATOM 889 O O . LYS A 1 113 ? 15.377 31.339 3.754 1.00 15.48 1714 LYS A O 1
ATOM 895 N N . MET A 1 114 ? 14.156 29.523 4.293 1.00 20.84 1715 MET A N 1
ATOM 896 C CA . MET A 1 114 ? 15.313 28.667 4.502 1.00 21.47 1715 MET A CA 1
ATOM 897 C C . MET A 1 114 ? 16.052 28.357 3.205 1.00 21.36 1715 MET A C 1
ATOM 898 O O . MET A 1 114 ? 17.272 28.490 3.138 1.00 18.28 1715 MET A O 1
ATOM 903 N N . ASP A 1 115 ? 15.315 27.945 2.177 1.00 17.67 1716 ASP A N 1
ATOM 904 C CA . ASP A 1 115 ? 15.933 27.616 0.898 1.00 20.17 1716 ASP A CA 1
ATOM 905 C C . ASP A 1 115 ? 16.715 28.788 0.321 1.00 21.16 1716 ASP A C 1
ATOM 906 O O . ASP A 1 115 ? 17.662 28.591 -0.437 1.00 22.89 1716 ASP A O 1
ATOM 911 N N . GLN A 1 116 ? 16.321 30.006 0.679 1.00 23.63 1717 GLN A N 1
ATOM 912 C CA . GLN A 1 116 ? 17.014 31.193 0.193 1.00 23.94 1717 GLN A CA 1
ATOM 913 C C . GLN A 1 116 ? 18.214 31.506 1.078 1.00 23.60 1717 GLN A C 1
ATOM 914 O O . GLN A 1 116 ? 18.936 32.474 0.844 1.00 24.78 1717 GLN A O 1
ATOM 920 N N . GLY A 1 117 ? 18.420 30.676 2.096 1.00 20.86 1718 GLY A N 1
ATOM 921 C CA . GLY A 1 117 ? 19.539 30.864 3.004 1.00 21.26 1718 GLY A CA 1
ATOM 922 C C . GLY A 1 117 ? 19.402 32.074 3.907 1.00 21.83 1718 GLY A C 1
ATOM 923 O O . GLY A 1 117 ? 20.404 32.661 4.317 1.00 23.50 1718 GLY A O 1
ATOM 924 N N . ASN A 1 118 ? 18.166 32.440 4.234 1.00 13.74 1719 ASN A N 1
ATOM 925 C CA . ASN A 1 118 ? 17.916 33.601 5.080 1.00 14.52 1719 ASN A CA 1
ATOM 926 C C . ASN A 1 118 ? 17.965 33.357 6.589 1.00 15.15 1719 ASN A C 1
ATOM 927 O O . ASN A 1 118 ? 17.924 34.311 7.365 1.00 17.62 1719 ASN A O 1
ATOM 932 N N . TYR A 1 119 ? 18.040 32.098 7.013 1.00 12.47 1720 TYR A N 1
ATOM 933 C CA . TYR A 1 119 ? 18.128 31.810 8.445 1.00 13.39 1720 TYR A CA 1
ATOM 934 C C . TYR A 1 119 ? 19.584 31.843 8.884 1.00 14.73 1720 TYR A C 1
ATOM 935 O O . TYR A 1 119 ? 20.421 31.140 8.324 1.00 17.32 1720 TYR A O 1
ATOM 944 N N . THR A 1 120 ? 19.882 32.661 9.888 1.00 16.12 1721 THR A N 1
ATOM 945 C CA . THR A 1 120 ? 21.249 32.783 10.379 1.00 18.50 1721 THR A CA 1
ATOM 946 C C . THR A 1 120 ? 21.434 32.253 11.794 1.00 16.95 1721 THR A C 1
ATOM 947 O O . THR A 1 120 ? 22.543 32.267 12.322 1.00 16.92 1721 THR A O 1
ATOM 951 N N . SER A 1 121 ? 20.355 31.789 12.415 1.00 14.67 1722 SER A N 1
ATOM 952 C CA . SER A 1 121 ? 20.471 31.250 13.762 1.00 15.30 1722 SER A CA 1
ATOM 953 C C . SER A 1 121 ? 19.431 30.177 14.034 1.00 14.76 1722 SER A C 1
ATOM 954 O O . SER A 1 121 ? 18.356 30.162 13.430 1.00 14.39 1722 SER A O 1
ATOM 957 N N . VAL A 1 122 ? 19.764 29.272 14.945 1.00 11.16 1723 VAL A N 1
ATOM 958 C CA . VAL A 1 122 ? 18.853 28.201 15.308 1.00 9.71 1723 VAL A CA 1
ATOM 959 C C . VAL A 1 122 ? 17.637 28.764 16.036 1.00 10.77 1723 VAL A C 1
ATOM 960 O O . VAL A 1 122 ? 16.509 28.327 15.805 1.00 12.04 1723 VAL A O 1
ATOM 964 N N . LEU A 1 123 ? 17.862 29.743 16.908 1.00 8.20 1724 LEU A N 1
ATOM 965 C CA . LEU A 1 123 ? 16.766 30.341 17.665 1.00 9.08 1724 LEU A CA 1
ATOM 966 C C . LEU A 1 123 ? 15.723 30.979 16.748 1.00 10.09 1724 LEU A C 1
ATOM 967 O O . LEU A 1 123 ? 14.518 30.860 16.982 1.00 9.67 1724 LEU A O 1
ATOM 972 N N . GLU A 1 124 ? 16.187 31.658 15.705 1.00 10.71 1725 GLU A N 1
ATOM 973 C CA . GLU A 1 124 ? 15.278 32.309 14.763 1.00 12.63 1725 GLU A CA 1
ATOM 974 C C . GLU A 1 124 ? 14.385 31.279 14.082 1.00 10.34 1725 GLU A C 1
ATOM 975 O O . GLU A 1 124 ? 13.174 31.452 13.992 1.00 11.81 1725 GLU A O 1
ATOM 981 N N . PHE A 1 125 ? 15.012 30.210 13.605 1.00 9.13 1726 PHE A N 1
ATOM 982 C CA . PHE A 1 125 ? 14.330 29.112 12.932 1.00 8.63 1726 PHE A CA 1
ATOM 983 C C . PHE A 1 125 ? 13.348 28.448 13.898 1.00 8.71 1726 PHE A C 1
ATOM 984 O O . PHE A 1 125 ? 12.179 28.232 13.571 1.00 8.57 1726 PHE A O 1
ATOM 992 N N . SER A 1 126 ? 13.833 28.138 15.095 1.00 10.50 1727 SER A N 1
ATOM 993 C CA . SER A 1 126 ? 13.012 27.487 16.107 1.00 9.29 1727 SER A CA 1
ATOM 994 C C . SER A 1 126 ? 11.810 28.331 16.512 1.00 9.31 1727 SER A C 1
ATOM 995 O O . SER A 1 126 ? 10.682 27.836 16.539 1.00 8.63 1727 SER A O 1
ATOM 998 N N . ASP A 1 127 ? 12.044 29.605 16.825 1.00 9.59 1728 ASP A N 1
ATOM 999 C CA . ASP A 1 127 ? 10.948 30.484 17.220 1.00 11.25 1728 ASP A CA 1
ATOM 1000 C C . ASP A 1 127 ? 9.902 30.608 16.122 1.00 10.00 1728 ASP A C 1
ATOM 1001 O O . ASP A 1 127 ? 8.701 30.625 16.406 1.00 7.98 1728 ASP A O 1
ATOM 1006 N N . ASP A 1 128 ? 10.354 30.710 14.873 1.00 11.42 1729 ASP A N 1
ATOM 1007 C CA . ASP A 1 128 ? 9.423 30.825 13.753 1.00 11.70 1729 ASP A CA 1
ATOM 1008 C C . ASP A 1 128 ? 8.472 29.637 13.747 1.00 11.60 1729 ASP A C 1
ATOM 1009 O O . ASP A 1 128 ? 7.270 29.794 13.553 1.00 11.11 1729 ASP A O 1
ATOM 1014 N N . ILE A 1 129 ? 9.019 28.448 13.976 1.00 7.92 1730 ILE A N 1
ATOM 1015 C CA . ILE A 1 129 ? 8.216 27.233 13.984 1.00 8.48 1730 ILE A CA 1
ATOM 1016 C C . ILE A 1 129 ? 7.369 27.094 15.246 1.00 8.09 1730 ILE A C 1
ATOM 1017 O O . ILE A 1 129 ? 6.218 26.669 15.167 1.00 7.93 1730 ILE A O 1
ATOM 1022 N N . VAL A 1 130 ? 7.920 27.449 16.405 1.00 7.43 1731 VAL A N 1
ATOM 1023 C CA . VAL A 1 130 ? 7.145 27.374 17.646 1.00 6.77 1731 VAL A CA 1
ATOM 1024 C C . VAL A 1 130 ? 5.911 28.273 17.502 1.00 6.21 1731 VAL A C 1
ATOM 1025 O O . VAL A 1 130 ? 4.801 27.889 17.878 1.00 6.61 1731 VAL A O 1
ATOM 1029 N N . LYS A 1 131 ? 6.107 29.465 16.943 1.00 8.45 1732 LYS A N 1
ATOM 1030 C CA . LYS A 1 131 ? 4.996 30.395 16.739 1.00 10.31 1732 LYS A CA 1
ATOM 1031 C C . LYS A 1 131 ? 3.916 29.787 15.838 1.00 11.05 1732 LYS A C 1
ATOM 1032 O O . LYS A 1 131 ? 2.718 29.942 16.087 1.00 12.65 1732 LYS A O 1
ATOM 1038 N N . ILE A 1 132 ? 4.339 29.137 14.778 1.00 7.89 1733 ILE A N 1
ATOM 1039 C CA . ILE A 1 132 ? 3.421 28.460 13.864 1.00 9.78 1733 ILE A CA 1
ATOM 1040 C C . ILE A 1 132 ? 2.635 27.286 14.536 1.00 9.25 1733 ILE A C 1
ATOM 1041 O O . ILE A 1 132 ? 1.587 27.173 14.420 1.00 9.77 1733 ILE A O 1
ATOM 1046 N N . ILE A 1 133 ? 3.377 26.500 15.291 1.00 7.70 1734 ILE A N 1
ATOM 1047 C CA . ILE A 1 133 ? 2.728 25.391 15.986 1.00 8.51 1734 ILE A CA 1
ATOM 1048 C C . ILE A 1 133 ? 1.732 25.888 17.033 1.00 9.89 1734 ILE A C 1
ATOM 1049 O O . ILE A 1 133 ? 0.587 25.427 17.087 1.00 10.18 1734 ILE A O 1
ATOM 1054 N N . GLN A 1 134 ? 2.166 26.829 17.865 1.00 9.33 1735 GLN A N 1
ATOM 1055 C CA . GLN A 1 134 ? 1.303 27.350 18.917 1.00 10.28 1735 GLN A CA 1
ATOM 1056 C C . GLN A 1 134 ? 0.075 28.053 18.346 1.00 11.97 1735 GLN A C 1
ATOM 1057 O O . GLN A 1 134 ? -1.022 27.949 18.898 1.00 12.77 1735 GLN A O 1
ATOM 1063 N N . ALA A 1 135 ? 0.256 28.765 17.237 1.00 13.36 1736 ALA A N 1
ATOM 1064 C CA . ALA A 1 135 ? -0.861 29.462 16.603 1.00 15.78 1736 ALA A CA 1
ATOM 1065 C C . ALA A 1 135 ? -1.904 28.443 16.149 1.00 16.62 1736 ALA A C 1
ATOM 1066 O O . ALA A 1 135 ? -3.105 28.655 16.315 1.00 16.34 1736 ALA A O 1
ATOM 1068 N N . ALA A 1 136 ? -1.434 27.338 15.579 1.00 15.02 1737 ALA A N 1
ATOM 1069 C CA . ALA A 1 136 ? -2.324 26.281 15.108 1.00 15.17 1737 ALA A CA 1
ATOM 1070 C C . ALA A 1 136 ? -3.056 25.661 16.290 1.00 15.41 1737 ALA A C 1
ATOM 1071 O O . ALA A 1 136 ? -4.269 25.457 16.242 1.00 16.67 1737 ALA A O 1
ATOM 1073 N N . ILE A 1 137 ? -2.314 25.347 17.347 1.00 15.51 1738 ILE A N 1
ATOM 1074 C CA . ILE A 1 137 ? -2.911 24.760 18.543 1.00 18.15 1738 ILE A CA 1
ATOM 1075 C C . ILE A 1 137 ? -3.983 25.691 19.098 1.00 19.26 1738 ILE A C 1
ATOM 1076 O O . ILE A 1 137 ? -5.051 25.244 19.527 1.00 19.49 1738 ILE A O 1
ATOM 1081 N N . ASN A 1 138 ? -3.693 26.988 19.086 1.00 20.03 1739 ASN A N 1
ATOM 1082 C CA . ASN A 1 138 ? -4.631 27.985 19.592 1.00 22.50 1739 ASN A CA 1
ATOM 1083 C C . ASN A 1 138 ? -5.867 28.140 18.719 1.00 23.85 1739 ASN A C 1
ATOM 1084 O O . ASN A 1 138 ? -6.916 28.571 19.197 1.00 26.89 1739 ASN A O 1
ATOM 1089 N N . SER A 1 139 ? -5.754 27.783 17.445 1.00 17.63 1740 SER A N 1
ATOM 1090 C CA . SER A 1 139 ? -6.871 27.974 16.530 1.00 18.92 1740 SER A CA 1
ATOM 1091 C C . SER A 1 139 ? -7.498 26.773 15.834 1.00 17.70 1740 SER A C 1
ATOM 1092 O O . SER A 1 139 ? -8.480 26.949 15.108 1.00 17.31 1740 SER A O 1
ATOM 1095 N N . ASP A 1 140 ? -6.972 25.566 16.027 1.00 15.03 1741 ASP A N 1
ATOM 1096 C CA . ASP A 1 140 ? -7.569 24.436 15.321 1.00 12.66 1741 ASP A CA 1
ATOM 1097 C C . ASP A 1 140 ? -8.796 23.770 15.930 1.00 13.05 1741 ASP A C 1
ATOM 1098 O O . ASP A 1 140 ? -9.234 22.730 15.448 1.00 13.61 1741 ASP A O 1
ATOM 1103 N N . GLY A 1 141 ? -9.355 24.359 16.980 1.00 11.94 1742 GLY A N 1
ATOM 1104 C CA . GLY A 1 141 ? -10.572 23.807 17.556 1.00 13.76 1742 GLY A CA 1
ATOM 1105 C C . GLY A 1 141 ? -10.493 22.758 18.649 1.00 12.50 1742 GLY A C 1
ATOM 1106 O O . GLY A 1 141 ? -9.426 22.478 19.193 1.00 16.00 1742 GLY A O 1
ATOM 1107 N N . GLY A 1 142 ? -11.644 22.158 18.951 1.00 12.73 1743 GLY A N 1
ATOM 1108 C CA . GLY A 1 142 ? -11.706 21.173 20.016 1.00 14.58 1743 GLY A CA 1
ATOM 1109 C C . GLY A 1 142 ? -12.091 19.746 19.681 1.00 15.75 1743 GLY A C 1
ATOM 1110 O O . GLY A 1 142 ? -12.506 19.001 20.571 1.00 13.93 1743 GLY A O 1
ATOM 1111 N N . GLN A 1 143 ? -11.984 19.375 18.413 1.00 17.05 1744 GLN A N 1
ATOM 1112 C CA . GLN A 1 143 ? -12.270 18.000 18.042 1.00 17.36 1744 GLN A CA 1
ATOM 1113 C C . GLN A 1 143 ? -11.206 17.094 18.771 1.00 16.44 1744 GLN A C 1
ATOM 1114 O O . GLN A 1 143 ? -10.159 17.448 18.807 1.00 9.12 1744 GLN A O 1
ATOM 1120 N N . PRO A 1 144 ? -11.633 15.963 19.259 1.00 9.09 1745 PRO A N 1
A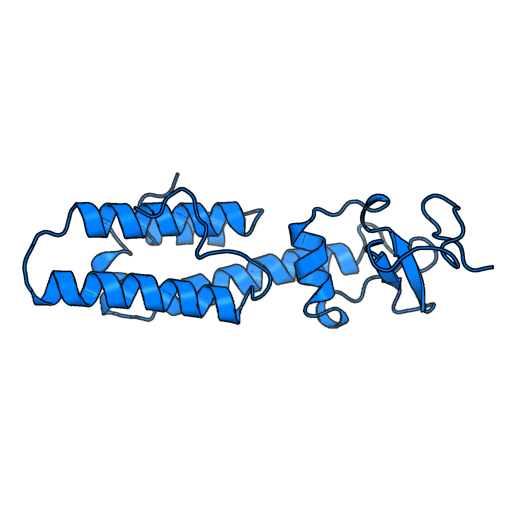TOM 1121 C CA . PRO A 1 144 ? -10.730 15.110 20.010 1.00 9.35 1745 PRO A CA 1
ATOM 1122 C C . PRO A 1 144 ? -9.464 14.693 19.235 1.00 9.51 1745 PRO A C 1
ATOM 1123 O O . PRO A 1 144 ? -8.517 14.749 19.748 1.00 9.19 1745 PRO A O 1
ATOM 1127 N N . GLU A 1 145 ? -9.640 14.292 18.014 1.00 15.50 1746 GLU A N 1
ATOM 1128 C CA . GLU A 1 145 ? -8.474 13.910 17.227 1.00 16.33 1746 GLU A CA 1
ATOM 1129 C C . GLU A 1 145 ? -7.532 15.085 17.002 1.00 15.61 1746 GLU A C 1
ATOM 1130 O O . GLU A 1 145 ? -6.323 14.900 16.895 1.00 7.09 1746 GLU A O 1
ATOM 1136 N N . ILE A 1 146 ? -8.084 16.293 16.935 1.00 7.25 1747 ILE A N 1
ATOM 1137 C CA . ILE A 1 146 ? -7.268 17.488 16.749 1.00 10.17 1747 ILE A CA 1
ATOM 1138 C C . ILE A 1 146 ? -6.477 17.758 18.034 1.00 8.43 1747 ILE A C 1
ATOM 1139 O O . ILE A 1 146 ? -5.287 18.066 17.992 1.00 9.75 1747 ILE A O 1
ATOM 1144 N N . LYS A 1 147 ? -7.148 17.634 19.176 1.00 8.82 1748 LYS A N 1
ATOM 1145 C CA . LYS A 1 147 ? -6.510 17.855 20.468 1.00 9.40 1748 LYS A CA 1
ATOM 1146 C C . LYS A 1 147 ? -5.371 16.861 20.672 1.00 7.53 1748 LYS A C 1
ATOM 1147 O O . LYS A 1 147 ? -4.303 17.226 21.166 1.00 10.62 1748 LYS A O 1
ATOM 1153 N N . LYS A 1 148 ? -5.590 15.607 20.286 1.00 8.21 1749 LYS A N 1
ATOM 1154 C CA . LYS A 1 148 ? -4.545 14.598 20.435 1.00 8.23 1749 LYS A CA 1
ATOM 1155 C C . LYS A 1 148 ? -3.368 14.902 19.507 1.00 10.62 1749 LYS A C 1
ATOM 1156 O O . LYS A 1 148 ? -2.209 14.795 19.909 1.00 10.35 1749 LYS A O 1
ATOM 1162 N N . ALA A 1 149 ? -3.678 15.288 18.273 1.00 9.05 1750 ALA A N 1
ATOM 1163 C CA . ALA A 1 149 ? -2.654 15.611 17.280 1.00 10.52 1750 ALA A CA 1
ATOM 1164 C C . ALA A 1 149 ? -1.815 16.820 17.691 1.00 10.73 1750 ALA A C 1
ATOM 1165 O O . ALA A 1 149 ? -0.622 16.880 17.390 1.00 11.91 1750 ALA A O 1
ATOM 1167 N N . ASN A 1 150 ? -2.437 17.782 18.368 1.00 9.24 1751 ASN A N 1
ATOM 1168 C CA . ASN A 1 150 ? -1.715 18.982 18.795 1.00 11.29 1751 ASN A CA 1
ATOM 1169 C C . ASN A 1 150 ? -0.487 18.639 19.625 1.00 10.82 1751 ASN A C 1
ATOM 1170 O O . ASN A 1 150 ? 0.593 19.190 19.409 1.00 12.22 1751 ASN A O 1
ATOM 1175 N N . SER A 1 151 ? -0.655 17.738 20.586 1.00 8.05 1752 SER A N 1
ATOM 1176 C CA . SER A 1 151 ? 0.457 17.334 21.439 1.00 8.44 1752 SER A CA 1
ATOM 1177 C C . SER A 1 151 ? 1.456 16.485 20.663 1.00 8.98 1752 SER A C 1
ATOM 1178 O O . SER A 1 151 ? 2.660 16.584 20.874 1.00 9.67 1752 SER A O 1
ATOM 1181 N N . MET A 1 152 ? 0.950 15.650 19.762 1.00 8.25 1753 MET A N 1
ATOM 1182 C CA . MET A 1 152 ? 1.804 14.795 18.945 1.00 9.61 1753 MET A CA 1
ATOM 1183 C C . MET A 1 152 ? 2.715 15.629 18.049 1.00 10.73 1753 MET A C 1
ATOM 1184 O O . MET A 1 152 ? 3.891 15.310 17.878 1.00 10.39 1753 MET A O 1
ATOM 1189 N N . VAL A 1 153 ? 2.166 16.697 17.478 1.00 14.57 1754 VAL A N 1
ATOM 1190 C CA . VAL A 1 153 ? 2.940 17.567 16.598 1.00 14.75 1754 VAL A CA 1
ATOM 1191 C C . VAL A 1 153 ? 4.000 18.335 17.374 1.00 14.05 1754 VAL A C 1
ATOM 1192 O O . VAL A 1 153 ? 5.142 18.449 16.933 1.00 4.95 1754 VAL A O 1
ATOM 1196 N N . LYS A 1 154 ? 3.618 18.869 18.528 1.00 7.40 1755 LYS A N 1
ATOM 1197 C CA . LYS A 1 154 ? 4.552 19.619 19.358 1.00 7.37 1755 LYS A CA 1
ATOM 1198 C C . LYS A 1 154 ? 5.716 18.723 19.759 1.00 7.80 1755 LYS A C 1
ATOM 1199 O O . LYS A 1 154 ? 6.879 19.117 19.664 1.00 7.19 1755 LYS A O 1
ATOM 1205 N N . SER A 1 155 ? 5.396 17.514 20.208 1.00 7.09 1756 SER A N 1
ATOM 1206 C CA . SER A 1 155 ? 6.426 16.570 20.620 1.00 7.29 1756 SER A CA 1
ATOM 1207 C C . SER A 1 155 ? 7.321 16.121 19.474 1.00 7.80 1756 SER A C 1
ATOM 1208 O O . SER A 1 155 ? 8.531 15.960 19.657 1.00 8.41 1756 SER A O 1
ATOM 1211 N N . PHE A 1 156 ? 6.732 15.921 18.297 1.00 7.32 1757 PHE A N 1
ATOM 1212 C CA . PHE A 1 156 ? 7.494 15.501 17.125 1.00 8.22 1757 PHE A CA 1
ATOM 1213 C C . PHE A 1 156 ? 8.530 16.576 16.795 1.00 7.49 1757 PHE A C 1
ATOM 1214 O O . PHE A 1 156 ? 9.681 16.266 16.509 1.00 8.93 1757 PHE A O 1
ATOM 1222 N N . PHE A 1 157 ? 8.118 17.838 16.844 1.00 6.33 1758 PHE A N 1
ATOM 1223 C CA . PHE A 1 157 ? 9.036 18.941 16.568 1.00 6.06 1758 PHE A CA 1
ATOM 1224 C C . PHE A 1 157 ? 10.172 18.981 17.592 1.00 6.14 1758 PHE A C 1
ATOM 1225 O O . PHE A 1 157 ? 11.348 19.106 17.238 1.00 8.02 1758 PHE A O 1
ATOM 1233 N N . ILE A 1 158 ? 9.821 18.879 18.868 1.00 6.90 1759 ILE A N 1
ATOM 1234 C CA . ILE A 1 158 ? 10.831 18.922 19.914 1.00 5.90 1759 ILE A CA 1
ATOM 1235 C C . ILE A 1 158 ? 11.837 17.794 19.737 1.00 6.64 1759 ILE A C 1
ATOM 1236 O O . ILE A 1 158 ? 13.043 18.006 19.884 1.00 7.23 1759 ILE A O 1
ATOM 1241 N N . ARG A 1 159 ? 11.353 16.599 19.400 1.00 7.78 1760 ARG A N 1
ATOM 1242 C CA . ARG A 1 159 ? 12.258 15.473 19.192 1.00 9.76 1760 ARG A CA 1
ATOM 1243 C C . ARG A 1 159 ? 13.206 15.709 18.026 1.00 9.56 1760 ARG A C 1
ATOM 1244 O O . ARG A 1 159 ? 14.370 15.338 18.094 1.00 10.01 1760 ARG A O 1
ATOM 1252 N N . GLN A 1 160 ? 12.712 16.318 16.950 1.00 11.05 1761 GLN A N 1
ATOM 1253 C CA . GLN A 1 160 ? 13.570 16.578 15.798 1.00 10.62 1761 GLN A CA 1
ATOM 1254 C C . GLN A 1 160 ? 14.660 17.590 16.150 1.00 10.00 1761 GLN A C 1
ATOM 1255 O O . GLN A 1 160 ? 15.818 17.439 15.757 1.00 9.29 1761 GLN A O 1
ATOM 1261 N N . MET A 1 161 ? 14.280 18.625 16.889 1.00 8.53 1762 MET A N 1
ATOM 1262 C CA . MET A 1 161 ? 15.231 19.653 17.292 1.00 8.44 1762 MET A CA 1
ATOM 1263 C C . MET A 1 161 ? 16.282 19.101 18.250 1.00 9.89 1762 MET A C 1
ATOM 1264 O O . MET A 1 161 ? 17.450 19.477 18.180 1.00 11.10 1762 MET A O 1
ATOM 1269 N N . GLU A 1 162 ? 15.876 18.202 19.139 1.00 9.14 1763 GLU A N 1
ATOM 1270 C CA . GLU A 1 162 ? 16.818 17.623 20.093 1.00 10.90 1763 GLU A CA 1
ATOM 1271 C C . GLU A 1 162 ? 17.806 16.688 19.401 1.00 12.07 1763 GLU A C 1
ATOM 1272 O O . GLU A 1 162 ? 18.956 16.555 19.831 1.00 13.35 1763 GLU A O 1
ATOM 1278 N N . ARG A 1 163 ? 17.359 16.051 18.322 1.00 10.88 1764 ARG A N 1
ATOM 1279 C CA . ARG A 1 163 ? 18.217 15.145 17.563 1.00 12.06 1764 ARG A CA 1
ATOM 1280 C C . ARG A 1 163 ? 19.329 15.923 16.855 1.00 13.11 1764 ARG A C 1
ATOM 1281 O O . ARG A 1 163 ? 20.504 15.566 16.929 1.00 14.65 1764 ARG A O 1
ATOM 1289 N N . VAL A 1 164 ? 18.946 17.000 16.183 1.00 10.56 1765 VAL A N 1
ATOM 1290 C CA . VAL A 1 164 ? 19.890 17.815 15.424 1.00 10.63 1765 VAL A CA 1
ATOM 1291 C C . VAL A 1 164 ? 20.658 18.863 16.238 1.00 10.21 1765 VAL A C 1
ATOM 1292 O O . VAL A 1 164 ? 21.839 19.113 15.975 1.00 10.96 1765 VAL A O 1
ATOM 1296 N N . PHE A 1 165 ? 19.995 19.466 17.222 1.00 8.78 1766 PHE A N 1
ATOM 1297 C CA . PHE A 1 165 ? 20.610 20.493 18.075 1.00 8.10 1766 PHE A CA 1
ATOM 1298 C C . PHE A 1 165 ? 20.435 20.126 19.560 1.00 9.78 1766 PHE A C 1
ATOM 1299 O O . PHE A 1 165 ? 19.698 20.790 20.292 1.00 8.72 1766 PHE A O 1
ATOM 1307 N N . PRO A 1 166 ? 21.185 19.179 20.033 1.00 11.64 1767 PRO A N 1
ATOM 1308 C CA . PRO A 1 166 ? 20.992 18.670 21.394 1.00 12.29 1767 PRO A CA 1
ATOM 1309 C C . PRO A 1 166 ? 21.346 19.714 22.501 1.00 11.38 1767 PRO A C 1
ATOM 1310 O O . PRO A 1 166 ? 20.888 19.596 23.514 1.00 11.70 1767 PRO A O 1
ATOM 1314 N N . TRP A 1 167 ? 22.191 20.659 22.132 1.00 10.16 1768 TRP A N 1
ATOM 1315 C CA . TRP A 1 167 ? 22.616 21.734 23.030 1.00 9.31 1768 TRP A CA 1
ATOM 1316 C C . TRP A 1 167 ? 21.615 22.886 23.114 1.00 9.46 1768 TRP A C 1
ATOM 1317 O O . TRP A 1 167 ? 21.765 23.779 23.950 1.00 10.19 1768 TRP A O 1
ATOM 1328 N N . PHE A 1 168 ? 20.610 22.864 22.238 1.00 7.83 1769 PHE A N 1
ATOM 1329 C CA . PHE A 1 168 ? 19.615 23.931 22.137 1.00 8.02 1769 PHE A CA 1
ATOM 1330 C C . PHE A 1 168 ? 18.353 23.705 22.963 1.00 8.65 1769 PHE A C 1
ATOM 1331 O O . PHE A 1 168 ? 17.737 22.645 22.886 1.00 10.82 1769 PHE A O 1
ATOM 1339 N N . SER A 1 169 ? 17.968 24.724 23.731 1.00 8.56 1770 SER A N 1
ATOM 1340 C CA . SER A 1 169 ? 16.798 24.652 24.610 1.00 10.26 1770 SER A CA 1
ATOM 1341 C C . SER A 1 169 ? 15.463 24.951 23.932 1.00 11.51 1770 SER A C 1
ATOM 1342 O O . SER A 1 169 ? 14.835 25.966 24.216 1.00 12.70 1770 SER A O 1
ATOM 1345 N N . VAL A 1 170 ? 15.023 24.050 23.062 1.00 12.26 1771 VAL A N 1
ATOM 1346 C CA . VAL A 1 170 ? 13.762 24.215 22.350 1.00 11.64 1771 VAL A CA 1
ATOM 1347 C C . VAL A 1 170 ? 12.553 24.243 23.297 1.00 11.68 1771 VAL A C 1
ATOM 1348 O O . VAL A 1 170 ? 11.584 24.964 23.062 1.00 12.22 1771 VAL A O 1
ATOM 1352 N N . LYS A 1 171 ? 12.614 23.467 24.376 1.00 12.47 1772 LYS A N 1
ATOM 1353 C CA . LYS A 1 171 ? 11.509 23.421 25.334 1.00 13.68 1772 LYS A CA 1
ATOM 1354 C C . LYS A 1 171 ? 11.272 24.745 26.056 1.00 15.62 1772 LYS A C 1
ATOM 1355 O O . LYS A 1 171 ? 10.166 25.006 26.533 1.00 16.57 1772 LYS A O 1
ATOM 1361 N N . LYS A 1 172 ? 12.304 25.579 26.136 1.00 19.53 1773 LYS A N 1
ATOM 1362 C CA . LYS A 1 172 ? 12.202 26.853 26.836 1.00 20.26 1773 LYS A CA 1
ATOM 1363 C C . LYS A 1 172 ? 11.763 28.047 25.991 1.00 19.77 1773 LYS A C 1
ATOM 1364 O O . LYS A 1 172 ? 11.797 29.182 26.462 1.00 15.07 1773 LYS A O 1
ATOM 1370 N N . SER A 1 173 ? 11.342 27.801 24.756 1.00 14.47 1774 SER A N 1
ATOM 1371 C CA . SER A 1 173 ? 10.905 28.895 23.892 1.00 14.79 1774 SER A CA 1
ATOM 1372 C C . SER A 1 173 ? 9.871 29.776 24.581 1.00 15.68 1774 SER A C 1
ATOM 1373 O O . SER A 1 173 ? 8.903 29.282 25.161 1.00 14.62 1774 SER A O 1
ATOM 1376 N N . ARG A 1 174 ? 10.030 31.088 24.455 1.00 19.29 1775 ARG A N 1
ATOM 1377 C CA . ARG A 1 174 ? 9.092 32.025 25.037 1.00 19.66 1775 ARG A CA 1
ATOM 1378 C C . ARG A 1 174 ? 7.774 32.041 24.362 1.00 19.24 1775 ARG A C 1
ATOM 1379 O O . ARG A 1 174 ? 6.867 32.553 24.846 1.00 16.97 1775 ARG A O 1
ATOM 1387 N N . PHE A 1 175 ? 7.740 31.389 23.255 1.00 11.96 1776 PHE A N 1
ATOM 1388 C CA . PHE A 1 175 ? 6.517 31.383 22.468 1.00 12.96 1776 PHE A CA 1
ATOM 1389 C C . PHE A 1 175 ? 5.591 30.181 22.675 1.00 12.28 1776 PHE A C 1
ATOM 1390 O O . PHE A 1 175 ? 4.555 30.074 22.023 1.00 13.92 1776 PHE A O 1
ATOM 1398 N N . TRP A 1 176 ? 5.963 29.282 23.585 1.00 13.51 1777 TRP A N 1
ATOM 1399 C CA . TRP A 1 176 ? 5.109 28.142 23.908 1.00 13.59 1777 TRP A CA 1
ATOM 1400 C C . TRP A 1 176 ? 4.074 28.683 24.886 1.00 16.23 1777 TRP A C 1
ATOM 1401 O O . TRP A 1 176 ? 4.381 29.559 25.699 1.00 17.35 1777 TRP A O 1
ATOM 1412 N N . GLU A 1 177 ? 2.859 28.229 24.853 1.00 27.05 1778 GLU A N 1
ATOM 1413 C CA . GLU A 1 177 ? 1.848 28.598 25.807 1.00 28.04 1778 GLU A CA 1
ATOM 1414 C C . GLU A 1 177 ? 1.342 27.279 26.406 1.00 28.09 1778 GLU A C 1
ATOM 1415 O O . GLU A 1 177 ? 0.314 26.844 25.971 1.00 28.00 1778 GLU A O 1
#

Foldseek 3Di:
DAAAVQPRHHCPVPDPPFQWDAQQPPRGIHGPVSDPADPQLSLLCVVPVVQLRDHGPVGADDPPGSSVVSSLVLVLVLLCQLLVQQCVDPLSCVQFQPDCDQGSVSLVVCSVVVNDDGPLVSLLSVLLNLQVSQVPVDDDPVSPVVSVVNVVSSVVSCCVSPVVDDSVPDPSHD

B-factor: mean 19.81, std 8.76, range [4.62, 43.4]

GO terms:
  GO:0005634 nucleus (C, IDA)
  GO:0008270 zinc ion b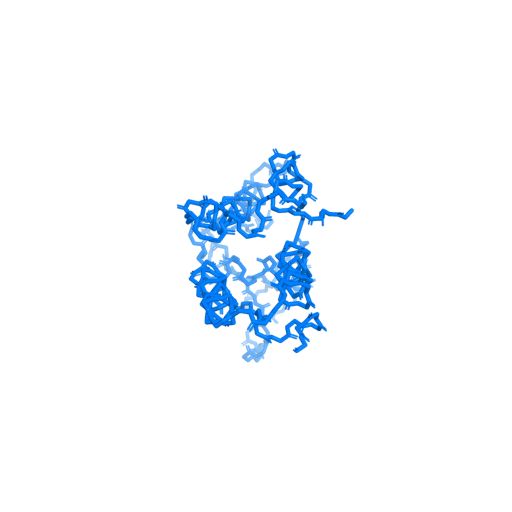inding (F, IDA)
  GO:0045815 transcription initiation-coupled chromatin remodeling (P, IDA)
  GO:0042800 histone H3K4 methyltransferase activity (F, IDA)
  GO:0045322 unmethylated CpG binding (F, IDA)
  GO:0035097 histone methyltransferase complex (C, IDA)
  GO:0071339 MLL1 complex (C, IDA)
  GO:0106363 protein-cysteine methyltransferase activity (F, IDA)
  GO:0005634 nucleus (C, EXP)
  GO:0140945 histone H3K4 monomethyltransferase activity (F, EXP)
  GO:0045893 positive regulation of DNA-templated transcription (P, IMP)
  GO:0042800 histone H3K4 methyltransferase activity (F, IMP)
  GO:0090310 negative regulation of DNA methylation-dependent heterochromatin formation (P, IMP)
  GO:0005515 protein binding (F, IPI)
  GO:0042800 histone H3K4 methyltransferase activity (F, EXP)
  GO:0005654 nucleoplasm (C, TAS)
  GO:0005829 cytosol (C, TAS)
  GO:0042802 identical protein binding (F, IPI)
  GO:0045944 positive regulation of transcription by RNA polymerase II (P, IDA)
  GO:0140999 histone H3K4 trimethyltransferase activity (F, IDA)

Sequence (174 aa):
GNFCPLCDKCYDDDDYESKMMQCGKCDRWVHSKCENLSDEMYEILSNLPESVAYTCVNCTERHPAEWRLALEKELQISLKQVLTALLNSRTTSHLLRYRQPLDLEGVKRKMDQGNYTSVLEFSDDIVKIIQAAINSDGGQPEIKKANSMVKSFFIRQMERVFPWFSVKKSRFWE

CATH classification: 3.30.40.10 (+1 more: 1.20.920.10)

Organism: Homo sapiens (NCBI:txid9606)